Protein AF-A0A7G6A6A6-F1 (afdb_monomer_lite)

Secondary structure (DSSP, 8-state):
--HHHHHHHTTSS-STT--HHHHHHTSHHHHHHHHHHHHHTGGGSTT--HHHHHHHHHH--SGGGGGGGS-HHHHHHHHEEEESTTPPPPHHHHT--TT--TT-S---GGGTSTT--EEEEEE-SSSSSPPEEEEEESS-S--EEEEE-GGG-EEEEEE--S--TTHHHHHHHTPPP-----SSPPEEETTEEE-------S-------

Foldseek 3Di:
DPCLLVCCVVVVDDPLRGQLLCLLPVVPPNSVVSLVVQCVCVVVPPPDPSVVLSVLSVPDDDSVSSQQNNQLLVQLVQQEQEPPHPDDDPPLQSNADPCDAPPDNDDACSSRPHPFHWYWYWADQVPPPGTWIWTGTDPDQKIFTWDADPPSHIHTPDIDHSPCPLVVVCVVVSHHDYHDPDPDAWDQDPNDTHDDDDPDDPPPDRPPD

pLDDT: mean 79.8, std 12.66, range [42.22, 96.56]

Sequence (209 aa):
MNDQMARLQAGRITLEKFDFAYLRFDGKRFGNAALDQLEARAGNYPGSRVRERIAAVRKMQHAWDKKELAPVGDVIAANLHPRPQGMRLPDSFLHTDWTTLPGYPFPPNCLSKAGEPCEVYQLDVSGDGKAEILVVGSAEKRTLVFGEQEAGKWRVIGSTGNERECIPDAQAAGELPRAVPPRLSDIAFAGKRLRLIPVVDSDTTCNVD

Structure (mmCIF, N/CA/C/O backbone):
data_AF-A0A7G6A6A6-F1
#
_entry.id   AF-A0A7G6A6A6-F1
#
loop_
_atom_site.group_PDB
_atom_site.id
_atom_site.type_symbol
_atom_site.label_atom_id
_atom_site.label_alt_id
_atom_site.label_comp_id
_atom_site.label_asym_id
_atom_site.label_entity_id
_atom_site.label_seq_id
_atom_site.pdbx_PDB_ins_code
_atom_site.Cartn_x
_atom_site.Cartn_y
_atom_site.Cartn_z
_atom_site.occupancy
_atom_site.B_iso_or_equiv
_atom_site.auth_seq_id
_atom_site.auth_comp_id
_atom_site.auth_asym_id
_atom_site.auth_atom_id
_atom_site.pdbx_PDB_model_num
ATOM 1 N N . MET A 1 1 ? 27.292 -7.555 -29.933 1.00 44.69 1 MET A N 1
ATOM 2 C CA . MET A 1 1 ? 26.042 -7.619 -30.720 1.00 44.69 1 MET A CA 1
ATOM 3 C C . MET A 1 1 ? 24.892 -7.598 -29.724 1.00 44.69 1 MET A C 1
ATOM 5 O O . MET A 1 1 ? 24.861 -8.452 -28.852 1.00 44.69 1 MET A O 1
ATOM 9 N N . ASN A 1 2 ? 24.071 -6.544 -29.741 1.00 57.97 2 ASN A N 1
ATOM 10 C CA . ASN A 1 2 ? 23.095 -6.224 -28.691 1.00 57.97 2 ASN A CA 1
ATOM 11 C C . ASN A 1 2 ? 21.758 -6.949 -28.972 1.00 57.97 2 ASN A C 1
ATOM 13 O O . ASN A 1 2 ? 20.873 -6.401 -29.623 1.00 57.97 2 ASN A O 1
ATOM 17 N N . ASP A 1 3 ? 21.660 -8.218 -28.570 1.00 75.75 3 ASP A N 1
ATOM 18 C CA . ASP A 1 3 ? 20.616 -9.169 -29.005 1.00 75.75 3 ASP A CA 1
ATOM 19 C C . ASP A 1 3 ? 19.238 -8.953 -28.336 1.00 75.75 3 ASP A C 1
ATOM 21 O O . ASP A 1 3 ? 18.201 -9.363 -28.853 1.00 75.75 3 ASP A O 1
ATOM 25 N N . GLN A 1 4 ? 19.174 -8.236 -27.210 1.00 75.50 4 GLN A N 1
ATOM 26 C CA . GLN A 1 4 ? 17.910 -8.065 -26.480 1.00 75.50 4 GLN A CA 1
ATOM 27 C C . GLN A 1 4 ? 16.879 -7.222 -27.249 1.00 75.50 4 GLN A C 1
ATOM 29 O O . GLN A 1 4 ? 15.699 -7.561 -27.259 1.00 75.50 4 GLN A O 1
ATOM 34 N N . MET A 1 5 ? 17.301 -6.171 -27.964 1.00 80.19 5 MET A N 1
ATOM 35 C CA . MET A 1 5 ? 16.390 -5.356 -28.787 1.00 80.19 5 MET A CA 1
ATOM 36 C C . MET A 1 5 ? 15.800 -6.145 -29.960 1.00 80.19 5 MET A C 1
ATOM 38 O O . MET A 1 5 ? 14.615 -6.005 -30.255 1.00 80.19 5 MET A O 1
ATOM 42 N N . ALA A 1 6 ? 16.605 -6.994 -30.606 1.00 82.69 6 ALA A N 1
ATOM 43 C CA . ALA A 1 6 ? 16.142 -7.854 -31.692 1.00 82.69 6 ALA A CA 1
ATOM 44 C C . ALA A 1 6 ? 15.155 -8.910 -31.175 1.00 82.69 6 ALA A C 1
ATOM 46 O O . ALA A 1 6 ? 14.120 -9.156 -31.789 1.00 82.69 6 ALA A O 1
ATOM 47 N N . ARG A 1 7 ? 15.434 -9.489 -30.002 1.00 81.81 7 ARG A N 1
ATOM 48 C CA . ARG A 1 7 ? 14.539 -10.443 -29.338 1.00 81.81 7 ARG A CA 1
ATOM 49 C C . ARG A 1 7 ? 13.233 -9.802 -28.884 1.00 81.81 7 ARG A C 1
ATOM 51 O O . ARG A 1 7 ? 12.198 -10.439 -29.041 1.00 81.81 7 ARG A O 1
ATOM 58 N N . LEU A 1 8 ? 13.267 -8.569 -28.377 1.00 82.44 8 LEU A N 1
ATOM 59 C CA . LEU A 1 8 ? 12.066 -7.816 -28.007 1.00 82.44 8 LEU A CA 1
ATOM 60 C C . LEU A 1 8 ? 11.205 -7.524 -29.244 1.00 82.44 8 LEU A C 1
ATOM 62 O O . LEU A 1 8 ? 10.009 -7.789 -29.239 1.00 82.44 8 LEU A O 1
ATOM 66 N N . GLN A 1 9 ? 11.821 -7.060 -30.337 1.00 83.06 9 GLN A N 1
ATOM 67 C CA . GLN A 1 9 ? 11.125 -6.801 -31.605 1.00 83.06 9 GLN A CA 1
ATOM 68 C C . GLN A 1 9 ? 10.541 -8.070 -32.233 1.00 83.06 9 GLN A C 1
ATOM 70 O O . GLN A 1 9 ? 9.463 -8.028 -32.815 1.00 83.06 9 GLN A O 1
ATOM 75 N N . ALA A 1 10 ? 11.231 -9.202 -32.092 1.00 83.69 10 ALA A N 1
ATOM 76 C CA . ALA A 1 10 ? 10.756 -10.503 -32.548 1.00 83.69 10 ALA A CA 1
ATOM 77 C C . ALA A 1 10 ? 9.750 -11.163 -31.582 1.00 83.69 10 ALA A C 1
ATOM 79 O O . ALA A 1 10 ? 9.386 -12.317 -31.801 1.00 83.69 10 ALA A O 1
ATOM 80 N N . GLY A 1 11 ? 9.360 -10.495 -30.486 1.00 81.25 11 GLY A N 1
ATOM 81 C CA . GLY A 1 11 ? 8.452 -11.036 -29.466 1.00 81.25 11 GLY A CA 1
ATOM 82 C C . GLY A 1 11 ? 9.018 -12.216 -28.664 1.00 81.25 11 GLY A C 1
ATOM 83 O O . GLY A 1 11 ? 8.288 -12.886 -27.943 1.00 81.25 11 GLY A O 1
ATOM 84 N N . ARG A 1 12 ? 10.323 -12.493 -28.774 1.00 82.44 12 ARG A N 1
ATOM 85 C CA . ARG A 1 12 ? 11.005 -13.600 -28.079 1.00 82.44 12 ARG A CA 1
ATOM 86 C C . ARG A 1 12 ? 11.276 -13.300 -26.606 1.00 82.44 12 ARG A C 1
ATOM 88 O O . ARG A 1 12 ? 11.550 -14.220 -25.840 1.00 82.44 12 ARG A O 1
ATOM 95 N N . ILE A 1 13 ? 11.261 -12.026 -26.222 1.00 77.00 13 ILE A N 1
ATOM 96 C CA . ILE A 1 13 ? 11.267 -11.569 -24.830 1.00 77.00 13 ILE A CA 1
ATOM 97 C C . ILE A 1 13 ? 10.242 -10.450 -24.676 1.00 77.00 13 ILE A C 1
ATOM 99 O O . ILE A 1 13 ? 9.990 -9.710 -25.625 1.00 77.00 13 ILE A O 1
ATOM 103 N N . THR A 1 14 ? 9.665 -10.335 -23.487 1.00 74.94 14 THR A N 1
ATOM 104 C CA . THR A 1 14 ? 8.739 -9.256 -23.137 1.00 74.94 14 THR A CA 1
ATOM 105 C C . THR A 1 14 ? 9.491 -8.098 -22.478 1.00 74.94 14 THR A C 1
ATOM 107 O O . THR A 1 14 ? 10.669 -8.234 -22.130 1.00 74.94 14 THR A O 1
ATOM 110 N N . LEU A 1 15 ? 8.828 -6.954 -22.290 1.00 71.81 15 LEU A N 1
ATOM 111 C CA . LEU A 1 15 ? 9.420 -5.793 -21.615 1.00 71.81 15 LEU A CA 1
ATOM 112 C C . LEU A 1 15 ? 9.743 -6.065 -20.140 1.00 71.81 15 LEU A C 1
ATOM 114 O O . LEU A 1 15 ? 10.650 -5.453 -19.585 1.00 71.81 15 LEU A O 1
ATOM 118 N N . GLU A 1 16 ? 9.041 -6.995 -19.499 1.00 67.19 16 GLU A N 1
ATOM 119 C CA . GLU A 1 16 ? 9.293 -7.440 -18.123 1.00 67.19 16 GLU A CA 1
ATOM 120 C C . GLU A 1 16 ? 10.631 -8.176 -18.021 1.00 67.19 16 GLU A C 1
ATOM 122 O O . GLU A 1 16 ? 11.364 -8.000 -17.054 1.00 67.19 16 GLU A O 1
ATOM 127 N N . LYS A 1 17 ? 10.992 -8.940 -19.059 1.00 67.94 17 LYS A N 1
ATOM 128 C CA . LYS A 1 17 ? 12.253 -9.694 -19.140 1.00 67.94 17 LYS A CA 1
ATOM 129 C C . LYS A 1 17 ? 13.391 -8.913 -19.807 1.00 67.94 17 LYS A C 1
ATOM 131 O O . LYS A 1 17 ? 14.465 -9.473 -20.021 1.00 67.94 17 LYS A O 1
ATOM 136 N N . PHE A 1 18 ? 13.151 -7.660 -20.190 1.00 76.19 18 PHE A N 1
ATOM 137 C CA . PHE A 1 18 ? 14.123 -6.820 -20.883 1.00 76.19 18 PHE A CA 1
ATOM 138 C C . PHE A 1 18 ? 15.079 -6.157 -19.883 1.00 76.19 18 PHE A C 1
ATOM 140 O O . PHE A 1 18 ? 14.637 -5.453 -18.975 1.00 76.19 18 PHE A O 1
ATOM 147 N N . ASP A 1 19 ? 16.390 -6.341 -20.053 1.00 76.44 19 ASP A N 1
ATOM 148 C CA . ASP A 1 19 ? 17.393 -5.774 -19.147 1.00 76.44 19 ASP A CA 1
ATOM 149 C C . ASP A 1 19 ? 17.781 -4.352 -19.582 1.00 76.44 19 ASP A C 1
ATOM 151 O O . ASP A 1 19 ? 18.707 -4.122 -20.367 1.00 76.44 19 ASP A O 1
ATOM 155 N N . PHE A 1 20 ? 17.047 -3.367 -19.064 1.00 80.06 20 PHE A N 1
ATOM 156 C CA . PHE A 1 20 ? 17.324 -1.955 -19.330 1.00 80.06 20 PHE A CA 1
ATOM 157 C C . PHE A 1 20 ? 18.676 -1.512 -18.742 1.00 80.06 20 PHE A C 1
ATOM 159 O O . PHE A 1 20 ? 19.348 -0.656 -19.320 1.00 80.06 20 PHE A O 1
ATOM 166 N N . ALA A 1 21 ? 19.104 -2.099 -17.619 1.00 76.31 21 ALA A N 1
ATOM 167 C CA . ALA A 1 21 ? 20.342 -1.733 -16.932 1.00 76.31 21 ALA A CA 1
ATOM 168 C C . ALA A 1 21 ? 21.582 -2.148 -17.726 1.00 76.31 21 ALA A C 1
ATOM 170 O O . ALA A 1 21 ? 22.569 -1.409 -17.795 1.00 76.31 21 ALA A O 1
ATOM 171 N N . TYR A 1 22 ? 21.517 -3.322 -18.354 1.00 78.38 22 TYR A N 1
ATOM 172 C CA . TYR A 1 22 ? 22.542 -3.817 -19.261 1.00 78.38 22 TYR A CA 1
ATOM 173 C C . TYR A 1 22 ? 22.838 -2.805 -20.369 1.00 78.38 22 TYR A C 1
ATOM 175 O O . TYR A 1 22 ? 24.000 -2.545 -20.673 1.00 78.38 22 TYR A O 1
ATOM 183 N N . LEU A 1 23 ? 21.819 -2.147 -20.933 1.00 80.06 23 LEU A N 1
ATOM 184 C CA . LEU A 1 23 ? 22.043 -1.130 -21.964 1.00 80.06 23 LEU A CA 1
ATOM 185 C C . LEU A 1 23 ? 22.877 0.052 -21.450 1.00 80.06 23 LEU A C 1
ATOM 187 O O . LEU A 1 23 ? 23.755 0.535 -22.160 1.00 80.06 23 LEU A O 1
ATOM 191 N N . ARG A 1 24 ? 22.671 0.495 -20.212 1.00 75.62 24 ARG A N 1
ATOM 192 C CA . ARG A 1 24 ? 23.383 1.650 -19.649 1.00 75.62 24 ARG A CA 1
ATOM 193 C C . ARG A 1 24 ? 24.826 1.368 -19.252 1.00 75.62 24 ARG A C 1
ATOM 195 O O . ARG A 1 24 ? 25.664 2.263 -19.391 1.00 75.62 24 ARG A O 1
ATOM 202 N N . PHE A 1 25 ? 25.101 0.176 -18.730 1.00 76.75 25 PHE A N 1
ATOM 203 C CA . PHE A 1 25 ? 26.410 -0.168 -18.165 1.00 76.75 25 PHE A CA 1
ATOM 204 C C . PHE A 1 25 ? 27.262 -1.030 -19.098 1.00 76.75 25 PHE A C 1
ATOM 206 O O . PHE A 1 25 ? 28.464 -0.806 -19.214 1.00 76.75 25 PHE A O 1
ATOM 213 N N . ASP A 1 26 ? 26.643 -1.961 -19.818 1.00 73.19 26 ASP A N 1
ATOM 214 C CA . ASP A 1 26 ? 27.334 -2.984 -20.606 1.00 73.19 26 ASP A CA 1
ATOM 215 C C . ASP A 1 26 ? 27.177 -2.754 -22.124 1.00 73.19 26 ASP A C 1
ATOM 217 O O . ASP A 1 26 ? 28.027 -3.154 -22.923 1.00 73.19 26 ASP A O 1
ATOM 221 N N . GLY A 1 27 ? 26.128 -2.033 -22.540 1.00 66.38 27 GLY A N 1
ATOM 222 C CA . GLY A 1 27 ? 25.796 -1.753 -23.942 1.00 66.38 27 GLY A CA 1
ATOM 223 C C . GLY A 1 27 ? 26.694 -0.726 -24.649 1.00 66.38 27 GLY A C 1
ATOM 224 O O . GLY A 1 27 ? 26.593 -0.563 -25.871 1.00 66.38 27 GLY A O 1
ATOM 225 N N . LYS A 1 28 ? 27.586 -0.038 -23.918 1.00 67.38 28 LYS A N 1
ATOM 226 C CA . LYS A 1 28 ? 28.470 1.036 -24.427 1.00 67.38 28 LYS A CA 1
ATOM 227 C C . LYS A 1 28 ? 27.684 2.034 -25.312 1.00 67.38 28 LYS A C 1
ATOM 229 O O . LYS A 1 28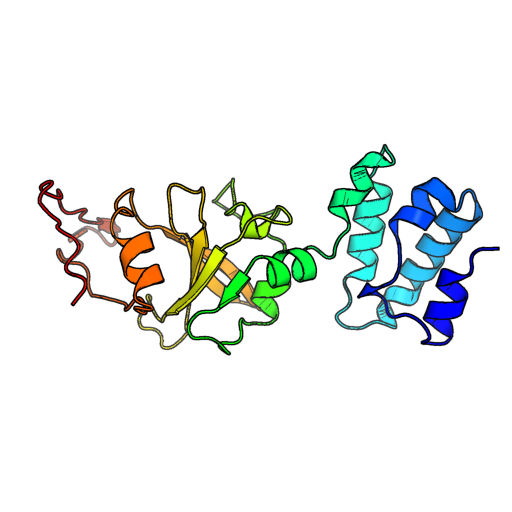 ? 26.534 2.352 -25.023 1.00 67.38 28 LYS A O 1
ATOM 234 N N . ARG A 1 29 ? 28.267 2.524 -26.417 1.00 68.06 29 ARG A N 1
ATOM 235 C CA . ARG A 1 29 ? 27.616 3.469 -27.355 1.00 68.06 29 ARG A CA 1
ATOM 236 C C . ARG A 1 29 ? 26.263 2.969 -27.885 1.00 68.06 29 ARG A C 1
ATOM 238 O O . ARG A 1 29 ? 25.359 3.769 -28.102 1.00 68.06 29 ARG A O 1
ATOM 245 N N . PHE A 1 30 ? 26.125 1.663 -28.100 1.00 76.31 30 PHE A N 1
ATOM 246 C CA . PHE A 1 30 ? 24.913 1.071 -28.674 1.00 76.31 30 PHE A CA 1
ATOM 247 C C . PHE A 1 30 ? 23.785 0.909 -27.654 1.00 76.31 30 PHE A C 1
ATOM 249 O O . PHE A 1 30 ? 22.628 0.776 -28.041 1.00 76.31 30 PHE A O 1
ATOM 256 N N . GLY A 1 31 ? 24.110 0.925 -26.364 1.00 78.19 31 GLY A N 1
ATOM 257 C CA . GLY A 1 31 ? 23.145 0.813 -25.286 1.00 78.19 31 GLY A CA 1
ATOM 258 C C . GLY A 1 31 ? 22.308 2.075 -25.104 1.00 78.19 31 GLY A C 1
ATOM 259 O O . GLY A 1 31 ? 21.084 1.991 -25.094 1.00 78.19 31 GLY A O 1
ATOM 260 N N . ASN A 1 32 ? 22.945 3.250 -25.088 1.00 81.00 32 ASN A N 1
ATOM 261 C CA . ASN A 1 32 ? 22.222 4.528 -25.043 1.00 81.00 32 ASN A CA 1
ATOM 262 C C . ASN A 1 32 ? 21.324 4.711 -26.274 1.00 81.00 32 ASN A C 1
ATOM 264 O O . ASN A 1 32 ? 20.145 5.006 -26.128 1.00 81.00 32 ASN A O 1
ATOM 268 N N . ALA A 1 33 ? 21.835 4.408 -27.473 1.00 84.50 33 ALA A N 1
ATOM 269 C CA . ALA A 1 33 ? 21.031 4.464 -28.695 1.00 84.50 33 ALA A CA 1
ATOM 270 C C . ALA A 1 33 ? 19.836 3.488 -28.672 1.00 84.50 33 ALA A C 1
ATOM 272 O O . ALA A 1 33 ? 18.771 3.795 -29.205 1.00 84.50 33 ALA A O 1
ATOM 273 N N . ALA A 1 34 ? 19.989 2.316 -28.045 1.00 85.12 34 ALA A N 1
ATOM 274 C CA . ALA A 1 34 ? 18.894 1.368 -27.859 1.00 85.12 34 ALA A CA 1
ATOM 275 C C . ALA A 1 34 ? 17.841 1.881 -26.862 1.00 85.12 34 ALA A C 1
ATOM 277 O O . ALA A 1 34 ? 16.650 1.705 -27.114 1.00 85.12 34 ALA A O 1
ATOM 278 N N . LEU A 1 35 ? 18.256 2.549 -25.777 1.00 86.31 35 LEU A N 1
ATOM 279 C CA . LEU A 1 35 ? 17.340 3.218 -24.845 1.00 86.31 35 LEU A CA 1
ATOM 280 C C . LEU A 1 35 ? 16.567 4.339 -25.554 1.00 86.31 35 LEU A C 1
ATOM 282 O O . LEU A 1 35 ? 15.347 4.388 -25.442 1.00 86.31 35 LEU A O 1
ATOM 286 N N . ASP A 1 36 ? 17.239 5.167 -26.355 1.00 88.88 36 ASP A N 1
ATOM 287 C CA . ASP A 1 36 ? 16.599 6.242 -27.127 1.00 88.88 36 ASP A CA 1
ATOM 288 C C . ASP A 1 36 ? 15.576 5.681 -28.130 1.00 88.88 36 ASP A C 1
ATOM 290 O O . ASP A 1 36 ? 14.448 6.168 -28.240 1.00 88.88 36 ASP A O 1
ATOM 294 N N . GLN A 1 37 ? 15.934 4.600 -28.832 1.00 87.38 37 GLN A N 1
ATOM 295 C CA . GLN A 1 37 ? 15.040 3.927 -29.774 1.00 87.38 37 GLN A CA 1
ATOM 296 C C . GLN A 1 37 ? 13.821 3.308 -29.076 1.00 87.38 37 GLN A C 1
ATOM 298 O O . GLN A 1 37 ? 12.716 3.326 -29.626 1.00 87.38 37 GLN A O 1
ATOM 303 N N . LEU A 1 38 ? 14.011 2.744 -27.883 1.00 87.31 38 LEU A N 1
ATOM 304 C CA . LEU A 1 38 ? 12.939 2.150 -27.093 1.00 87.31 38 LEU A CA 1
ATOM 305 C C . LEU A 1 38 ? 12.006 3.228 -26.515 1.00 87.31 38 LEU A C 1
ATOM 307 O O . LEU A 1 38 ? 10.789 3.066 -26.563 1.00 87.31 38 LEU A O 1
ATOM 311 N N . GLU A 1 39 ? 12.555 4.359 -26.066 1.00 88.44 39 GLU A N 1
ATOM 312 C CA . GLU A 1 39 ? 11.802 5.525 -25.589 1.00 88.44 39 GLU A CA 1
ATOM 313 C C . GLU A 1 39 ? 10.951 6.154 -26.703 1.00 88.44 39 GLU A C 1
ATOM 315 O O . GLU A 1 39 ? 9.770 6.448 -26.496 1.00 88.44 39 GLU A O 1
ATOM 320 N N . ALA A 1 40 ? 11.509 6.295 -27.910 1.00 89.19 40 ALA A N 1
ATOM 321 C CA . ALA A 1 40 ? 10.784 6.795 -29.080 1.00 89.19 40 ALA A CA 1
ATOM 322 C C . ALA A 1 40 ? 9.605 5.888 -29.472 1.00 89.19 40 ALA A C 1
ATOM 324 O O . ALA A 1 40 ? 8.584 6.363 -29.965 1.00 89.19 40 ALA A O 1
ATOM 325 N N . ARG A 1 41 ? 9.724 4.580 -29.219 1.00 85.81 41 ARG A N 1
ATOM 326 C CA . ARG A 1 41 ? 8.705 3.566 -29.527 1.00 85.81 41 ARG A CA 1
ATOM 327 C C . ARG A 1 41 ? 7.828 3.202 -28.334 1.00 85.81 41 ARG A C 1
ATOM 329 O O . ARG A 1 41 ? 7.033 2.276 -28.447 1.00 85.81 41 ARG A O 1
ATOM 336 N N . ALA A 1 42 ? 7.926 3.919 -27.214 1.00 79.56 42 ALA A N 1
ATOM 337 C CA . ALA A 1 42 ? 7.169 3.600 -26.004 1.00 79.56 42 ALA A CA 1
ATOM 338 C C . ALA A 1 42 ? 5.644 3.576 -26.234 1.00 79.56 42 ALA A C 1
ATOM 340 O O . ALA A 1 42 ? 4.943 2.811 -25.583 1.00 79.56 42 ALA A O 1
ATOM 341 N N . GLY A 1 43 ? 5.134 4.353 -27.201 1.00 74.75 43 GLY A N 1
ATOM 342 C CA . GLY A 1 43 ? 3.716 4.338 -27.589 1.00 74.75 43 GLY A CA 1
ATOM 343 C C . GLY A 1 43 ? 3.224 3.005 -28.172 1.00 74.75 43 GLY A C 1
ATOM 344 O O . GLY A 1 43 ? 2.030 2.736 -28.125 1.00 74.75 43 GLY A O 1
ATOM 345 N N . ASN A 1 44 ? 4.126 2.142 -28.650 1.00 80.12 44 ASN A N 1
ATOM 346 C CA . ASN A 1 44 ? 3.788 0.802 -29.146 1.00 80.12 44 ASN A CA 1
ATOM 347 C C . ASN A 1 44 ? 3.560 -0.209 -28.012 1.00 80.12 44 ASN A C 1
ATOM 349 O O . ASN A 1 44 ? 3.224 -1.361 -28.275 1.00 80.12 44 ASN A O 1
ATOM 353 N N . TYR A 1 45 ? 3.762 0.212 -26.763 1.00 73.06 45 TYR A N 1
ATOM 354 C CA . TYR A 1 45 ? 3.634 -0.617 -25.574 1.00 73.06 45 TYR A CA 1
ATOM 355 C C . TYR A 1 45 ? 2.658 0.047 -24.585 1.00 73.06 45 TYR A C 1
ATOM 357 O O . TYR A 1 45 ? 3.076 0.533 -23.526 1.00 73.06 45 TYR A O 1
ATOM 365 N N . PRO A 1 46 ? 1.361 0.138 -24.936 1.00 54.16 46 PRO A N 1
ATOM 366 C CA . PRO A 1 46 ? 0.353 0.753 -24.078 1.00 54.16 46 PRO A CA 1
ATOM 367 C C . PRO A 1 46 ? 0.265 0.018 -22.733 1.00 54.16 46 PRO A C 1
ATOM 369 O O . PRO A 1 46 ? 0.310 -1.208 -22.686 1.00 54.16 46 PRO A O 1
ATOM 372 N N . GLY A 1 47 ? 0.196 0.775 -21.636 1.00 54.91 47 GLY A N 1
ATOM 373 C CA . GLY A 1 47 ? 0.221 0.237 -20.267 1.00 54.91 47 GLY A CA 1
ATOM 374 C C . GLY A 1 47 ? 1.617 -0.116 -19.732 1.00 54.91 47 GLY A C 1
ATOM 375 O O . GLY A 1 47 ? 1.759 -0.398 -18.546 1.00 54.91 47 GLY A O 1
ATOM 376 N N . SER A 1 48 ? 2.669 -0.058 -20.556 1.00 63.16 48 SER A N 1
ATOM 377 C CA . SER A 1 48 ? 4.039 -0.312 -20.099 1.00 63.16 48 SER A CA 1
ATOM 378 C C . SER A 1 48 ? 4.708 0.934 -19.497 1.00 63.16 48 SER A C 1
ATOM 380 O O . SER A 1 48 ? 4.526 2.057 -19.968 1.00 63.16 48 SER A O 1
ATOM 382 N N . ARG A 1 49 ? 5.581 0.735 -18.499 1.00 68.88 49 ARG A N 1
ATOM 383 C CA . ARG A 1 49 ? 6.385 1.801 -17.856 1.00 68.88 49 ARG A CA 1
ATOM 384 C C . ARG A 1 49 ? 7.737 2.033 -18.553 1.00 68.88 49 ARG A C 1
ATOM 386 O O . ARG A 1 49 ? 8.728 2.366 -17.907 1.00 68.88 49 ARG A O 1
ATOM 393 N N . VAL A 1 50 ? 7.817 1.832 -19.874 1.00 76.50 50 VAL A N 1
ATOM 394 C CA . VAL A 1 50 ? 9.082 1.879 -20.644 1.00 76.50 50 VAL A CA 1
ATOM 395 C C . VAL A 1 50 ? 9.841 3.189 -20.442 1.00 76.50 50 VAL A C 1
ATOM 397 O O . VAL A 1 50 ? 11.033 3.158 -20.145 1.00 76.50 50 VAL A O 1
ATOM 400 N N . ARG A 1 51 ? 9.163 4.339 -20.551 1.00 77.69 51 ARG A N 1
ATOM 401 C CA . ARG A 1 51 ? 9.802 5.658 -20.384 1.00 77.69 51 ARG A CA 1
ATOM 402 C C . ARG A 1 51 ? 10.372 5.842 -18.980 1.00 77.69 51 ARG A C 1
ATOM 404 O O . ARG A 1 51 ? 11.469 6.360 -18.816 1.00 77.69 51 ARG A O 1
ATOM 411 N N . GLU A 1 52 ? 9.649 5.372 -17.973 1.00 67.69 52 GLU A N 1
ATOM 412 C CA . GLU A 1 52 ? 10.029 5.514 -16.569 1.00 67.69 52 GLU A CA 1
ATOM 413 C C . GLU A 1 52 ? 11.199 4.600 -16.207 1.00 67.69 52 GLU A C 1
ATOM 415 O O . GLU A 1 52 ? 12.142 5.049 -15.561 1.00 67.69 52 GLU A O 1
ATOM 420 N N . ARG A 1 53 ? 11.209 3.357 -16.706 1.00 72.50 53 ARG A N 1
ATOM 421 C CA . ARG A 1 53 ? 12.364 2.456 -16.570 1.00 72.50 53 ARG A CA 1
ATOM 422 C C . ARG A 1 53 ? 13.602 3.036 -17.250 1.00 72.50 53 ARG A C 1
ATOM 424 O O . ARG A 1 53 ? 14.677 3.024 -16.662 1.00 72.50 53 ARG A O 1
ATOM 431 N N . ILE A 1 54 ? 13.460 3.610 -18.447 1.00 80.75 54 ILE A N 1
ATOM 432 C CA . ILE A 1 54 ? 14.566 4.288 -19.144 1.00 80.75 54 ILE A CA 1
ATOM 433 C C . ILE A 1 54 ? 15.061 5.498 -18.337 1.00 80.75 54 ILE A C 1
ATOM 435 O O . ILE A 1 54 ? 16.270 5.675 -18.184 1.00 80.75 54 ILE A O 1
ATOM 439 N N . ALA A 1 55 ? 14.156 6.300 -17.771 1.00 78.62 55 ALA A N 1
ATOM 440 C CA . ALA A 1 55 ? 14.513 7.428 -16.915 1.00 78.62 55 ALA A CA 1
ATOM 441 C C . ALA A 1 55 ? 15.241 6.985 -15.633 1.00 78.62 55 ALA A C 1
ATOM 443 O O . ALA A 1 55 ? 16.239 7.604 -15.265 1.00 78.62 55 ALA A O 1
ATOM 444 N N . ALA A 1 56 ? 14.789 5.906 -14.985 1.00 72.06 56 ALA A N 1
ATOM 445 C CA . ALA A 1 56 ? 15.436 5.326 -13.808 1.00 72.06 56 ALA A CA 1
ATOM 446 C C . ALA A 1 56 ? 16.857 4.849 -14.137 1.00 72.06 56 ALA A C 1
ATOM 448 O O . ALA A 1 56 ? 17.814 5.275 -13.498 1.00 72.06 56 ALA A O 1
ATOM 449 N N . VAL A 1 57 ? 17.018 4.075 -15.215 1.00 78.94 57 VAL A N 1
ATOM 450 C CA . VAL A 1 57 ? 18.331 3.625 -15.699 1.00 78.94 57 VAL A CA 1
ATOM 451 C C . VAL A 1 57 ? 19.265 4.794 -16.019 1.00 78.94 57 VAL A C 1
ATOM 453 O O . VAL A 1 57 ? 20.456 4.742 -15.711 1.00 78.94 57 VAL A O 1
ATOM 456 N N . ARG A 1 58 ? 18.760 5.864 -16.643 1.00 82.44 58 ARG A N 1
ATOM 457 C CA . ARG A 1 58 ? 19.578 7.038 -16.987 1.00 82.44 58 ARG A CA 1
ATOM 458 C C . ARG A 1 58 ? 20.108 7.772 -15.753 1.00 82.44 58 ARG A C 1
ATOM 460 O O . ARG A 1 58 ? 21.195 8.339 -15.838 1.00 82.44 58 ARG A O 1
ATOM 467 N N . LYS A 1 59 ? 19.381 7.746 -14.630 1.00 77.88 59 LYS A N 1
ATOM 468 C CA . LYS A 1 59 ? 19.807 8.354 -13.357 1.00 77.88 59 LYS A CA 1
ATOM 469 C C . LYS A 1 59 ? 20.885 7.551 -12.626 1.00 77.88 59 LYS A C 1
ATOM 471 O O . LYS A 1 59 ? 21.557 8.116 -11.769 1.00 77.88 59 LYS A O 1
ATOM 476 N N . MET A 1 60 ? 21.074 6.277 -12.968 1.00 74.94 60 MET A N 1
ATOM 477 C CA . MET A 1 60 ? 22.064 5.432 -12.307 1.00 74.94 60 MET A CA 1
ATOM 478 C C . MET A 1 60 ? 23.491 5.888 -12.599 1.00 74.94 60 MET A C 1
ATOM 480 O O . MET A 1 60 ? 23.856 6.215 -13.742 1.00 74.94 60 MET A O 1
ATOM 484 N N . GLN A 1 61 ? 24.310 5.865 -11.553 1.00 72.81 61 GLN A N 1
ATOM 485 C CA . GLN A 1 61 ? 25.710 6.271 -11.609 1.00 72.81 61 GLN A CA 1
ATOM 486 C C . GLN A 1 61 ? 26.640 5.060 -11.567 1.00 72.81 61 GLN A C 1
ATOM 488 O O . GLN A 1 61 ? 27.719 5.103 -12.164 1.00 72.81 61 GLN A O 1
ATOM 493 N N . HIS A 1 62 ? 26.201 3.950 -10.966 1.00 73.25 62 HIS A N 1
ATOM 494 C CA . HIS A 1 62 ? 27.035 2.782 -10.732 1.00 73.25 62 HIS A CA 1
ATOM 495 C C . HIS A 1 62 ? 26.323 1.455 -11.024 1.00 73.25 62 HIS A C 1
ATOM 497 O O . HIS A 1 62 ? 25.112 1.319 -10.899 1.00 73.25 62 HIS A O 1
ATOM 503 N N . ALA A 1 63 ? 27.091 0.427 -11.399 1.00 59.94 63 ALA A N 1
ATOM 504 C CA . ALA A 1 63 ? 26.535 -0.871 -11.794 1.00 59.94 63 ALA A CA 1
ATOM 505 C C . ALA A 1 63 ? 25.868 -1.648 -10.639 1.00 59.94 63 ALA A C 1
ATOM 507 O O . ALA A 1 63 ? 25.103 -2.575 -10.897 1.00 59.94 63 ALA A O 1
ATOM 508 N N . TRP A 1 64 ? 26.136 -1.291 -9.379 1.00 59.38 64 TRP A N 1
ATOM 509 C CA . TRP A 1 64 ? 25.448 -1.867 -8.219 1.00 59.38 64 TRP A CA 1
ATOM 510 C C . TRP A 1 64 ? 24.044 -1.282 -7.994 1.00 59.38 64 TRP A C 1
ATOM 512 O O . TRP A 1 64 ? 23.250 -1.905 -7.292 1.00 59.38 64 TRP A O 1
ATOM 522 N N . ASP A 1 65 ? 23.693 -0.180 -8.666 1.00 59.09 65 ASP A N 1
ATOM 523 C CA . ASP A 1 65 ? 22.343 0.406 -8.657 1.00 59.09 65 ASP A CA 1
ATOM 524 C C . ASP A 1 65 ? 21.319 -0.519 -9.364 1.00 59.09 65 ASP A C 1
ATOM 526 O O . ASP A 1 65 ? 20.110 -0.367 -9.215 1.00 59.09 65 ASP A O 1
ATOM 530 N N . LYS A 1 66 ? 21.781 -1.554 -10.095 1.00 55.59 66 LYS A N 1
ATOM 531 C CA . LYS A 1 66 ? 20.950 -2.523 -10.844 1.00 55.59 66 LYS A CA 1
ATOM 532 C C . LYS A 1 66 ? 19.852 -3.209 -10.014 1.00 55.59 66 LYS A C 1
ATOM 534 O O . LYS A 1 66 ? 18.845 -3.615 -10.591 1.00 55.59 66 LYS A O 1
ATOM 539 N N . LYS A 1 67 ? 20.013 -3.337 -8.689 1.00 51.53 67 LYS A N 1
ATOM 540 C CA . LYS A 1 67 ? 18.984 -3.918 -7.799 1.00 51.53 67 LYS A CA 1
ATOM 541 C C . LYS A 1 67 ? 17.678 -3.105 -7.768 1.00 51.53 67 LYS A C 1
ATOM 543 O O . LYS A 1 67 ? 16.646 -3.675 -7.438 1.00 51.53 67 LYS A O 1
ATOM 548 N N . GLU A 1 68 ? 17.700 -1.832 -8.162 1.00 50.22 68 GLU A N 1
ATOM 549 C CA . GLU A 1 68 ? 16.530 -0.937 -8.163 1.00 50.22 68 GLU A CA 1
ATOM 550 C C . GLU A 1 68 ? 15.644 -1.046 -9.422 1.00 50.22 68 GLU A C 1
ATOM 552 O O . GLU A 1 68 ? 14.616 -0.382 -9.507 1.00 50.22 68 GLU A O 1
ATOM 557 N N . LEU A 1 69 ? 16.019 -1.862 -10.419 1.00 50.84 69 LEU A N 1
ATOM 558 C CA . LEU A 1 69 ? 15.327 -1.918 -11.722 1.00 50.84 69 LEU A CA 1
ATOM 559 C C . LEU A 1 69 ? 14.325 -3.040 -11.903 1.00 50.84 69 LEU A C 1
ATOM 561 O O . LEU A 1 69 ? 13.659 -3.081 -12.945 1.00 50.84 69 LEU A O 1
ATOM 565 N N . ALA A 1 70 ? 14.212 -3.947 -10.936 1.00 50.38 70 ALA A N 1
ATOM 566 C CA . ALA A 1 70 ? 13.080 -4.848 -10.957 1.00 50.38 70 ALA A CA 1
ATOM 567 C C . ALA A 1 70 ? 11.814 -3.964 -10.990 1.00 50.38 70 ALA A C 1
ATOM 569 O O . ALA A 1 70 ? 11.759 -2.973 -10.256 1.00 50.38 70 ALA A O 1
ATOM 570 N N . PRO A 1 71 ? 10.868 -4.221 -11.914 1.00 51.09 71 PRO A N 1
ATOM 571 C CA . PRO A 1 71 ? 9.666 -3.416 -12.046 1.00 51.09 71 PRO A CA 1
ATOM 572 C C . PRO A 1 71 ? 9.104 -3.221 -10.652 1.00 51.09 71 PRO A C 1
ATOM 574 O O . PRO A 1 71 ? 8.828 -4.216 -9.995 1.00 51.09 71 PRO A O 1
ATOM 577 N N . VAL A 1 72 ? 9.000 -1.976 -10.182 1.00 58.53 72 VAL A N 1
ATOM 578 C CA . VAL A 1 72 ? 8.550 -1.701 -8.810 1.00 58.53 72 VAL A CA 1
ATOM 579 C C . VAL A 1 72 ? 7.286 -2.520 -8.526 1.00 58.53 72 VAL A C 1
ATOM 581 O O . VAL A 1 72 ? 7.242 -3.224 -7.529 1.00 58.53 72 VAL A O 1
ATOM 584 N N . GLY A 1 73 ? 6.365 -2.602 -9.495 1.00 59.41 73 GLY A N 1
ATOM 585 C CA . GLY A 1 73 ? 5.182 -3.464 -9.419 1.00 59.41 73 GLY A CA 1
ATOM 586 C C . GLY A 1 73 ? 5.419 -4.978 -9.356 1.00 59.41 73 GLY A C 1
ATOM 587 O O . GLY A 1 73 ? 4.711 -5.642 -8.613 1.00 59.41 73 GLY A O 1
ATOM 588 N N . ASP A 1 74 ? 6.412 -5.535 -10.053 1.00 63.19 74 ASP A N 1
ATOM 589 C CA . ASP A 1 74 ? 6.724 -6.975 -9.995 1.00 63.19 74 ASP A CA 1
ATOM 590 C C . ASP A 1 74 ? 7.439 -7.327 -8.680 1.00 63.19 74 ASP A C 1
ATOM 592 O O . ASP A 1 74 ? 7.212 -8.394 -8.113 1.00 63.19 74 ASP A O 1
ATOM 596 N N . VAL A 1 75 ? 8.261 -6.409 -8.158 1.00 66.25 75 VAL A N 1
ATOM 597 C CA . VAL A 1 75 ? 8.864 -6.522 -6.820 1.00 66.25 75 VAL A CA 1
ATOM 598 C C . VAL A 1 75 ? 7.789 -6.479 -5.746 1.00 66.25 75 VAL A C 1
ATOM 600 O O . VAL A 1 75 ? 7.774 -7.324 -4.857 1.00 66.25 75 VAL A O 1
ATOM 603 N N . ILE A 1 76 ? 6.873 -5.516 -5.847 1.00 75.69 76 ILE A N 1
ATOM 604 C CA . ILE A 1 76 ? 5.746 -5.382 -4.927 1.00 75.69 76 ILE A CA 1
ATOM 605 C C . ILE A 1 76 ? 4.890 -6.636 -4.997 1.00 75.69 76 ILE A C 1
ATOM 607 O O . ILE A 1 76 ? 4.681 -7.273 -3.976 1.00 75.69 76 ILE A O 1
ATOM 611 N N . ALA A 1 77 ? 4.450 -7.047 -6.185 1.00 82.19 77 ALA A N 1
ATOM 612 C CA . ALA A 1 77 ? 3.606 -8.226 -6.341 1.00 82.19 77 ALA A CA 1
ATOM 613 C C . ALA A 1 77 ? 4.246 -9.487 -5.737 1.00 82.19 77 ALA A C 1
ATOM 615 O O . ALA A 1 77 ? 3.538 -10.287 -5.137 1.00 82.19 77 ALA A O 1
ATOM 616 N N . ALA A 1 78 ? 5.570 -9.642 -5.840 1.00 84.19 78 ALA A N 1
ATOM 617 C CA . ALA A 1 78 ? 6.293 -10.756 -5.228 1.00 84.19 78 ALA A CA 1
ATOM 618 C C . ALA A 1 78 ? 6.396 -10.671 -3.692 1.00 84.19 78 ALA A C 1
ATOM 620 O O . ALA A 1 78 ? 6.531 -11.701 -3.038 1.00 84.19 78 ALA A O 1
ATOM 621 N N . ASN A 1 79 ? 6.348 -9.468 -3.119 1.00 88.38 79 ASN A N 1
ATOM 622 C CA . ASN A 1 79 ? 6.384 -9.236 -1.674 1.00 88.38 79 ASN A CA 1
ATOM 623 C C . ASN A 1 79 ? 5.004 -9.336 -1.007 1.00 88.38 79 ASN A C 1
ATOM 625 O O . ASN A 1 79 ? 4.912 -9.541 0.206 1.00 88.38 79 ASN A O 1
ATOM 629 N N . LEU A 1 80 ? 3.932 -9.099 -1.767 1.00 92.12 80 LEU A N 1
ATOM 630 C CA . LEU A 1 80 ? 2.576 -9.053 -1.240 1.00 92.12 80 LEU A CA 1
ATOM 631 C C . LEU A 1 80 ? 1.957 -10.446 -1.245 1.00 92.12 80 LEU A C 1
ATOM 633 O O . LEU A 1 80 ? 1.880 -11.108 -2.277 1.00 92.12 80 LEU A O 1
ATOM 637 N N . HIS A 1 81 ? 1.448 -10.859 -0.089 1.00 94.31 81 HIS A N 1
ATOM 638 C CA . HIS A 1 81 ? 0.707 -12.099 0.096 1.00 94.31 81 HIS A CA 1
ATOM 639 C C . HIS A 1 81 ? -0.761 -11.772 0.405 1.00 94.31 81 HIS A C 1
ATOM 641 O O . HIS A 1 81 ? -1.113 -11.546 1.568 1.00 94.31 81 HIS A O 1
ATOM 647 N N . PRO A 1 82 ? -1.634 -11.706 -0.619 1.00 95.25 82 PRO A N 1
ATOM 648 C CA . PRO A 1 82 ? -3.050 -11.444 -0.419 1.00 95.25 82 PRO A CA 1
ATOM 649 C C . PRO A 1 82 ? -3.724 -12.540 0.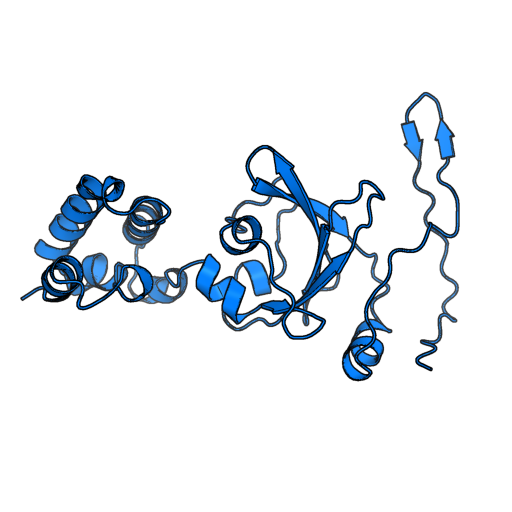410 1.00 95.25 82 PRO A C 1
ATOM 651 O O . PRO A 1 82 ? -3.544 -13.737 0.159 1.00 95.25 82 PRO A O 1
ATOM 654 N N . ARG A 1 83 ? -4.537 -12.115 1.378 1.00 95.56 83 ARG A N 1
ATOM 655 C CA . ARG A 1 83 ? -5.372 -12.961 2.227 1.00 95.56 83 ARG A CA 1
ATOM 656 C C . ARG A 1 83 ? -6.852 -12.560 2.094 1.00 95.56 83 ARG A C 1
ATOM 658 O O . ARG A 1 83 ? -7.159 -11.368 2.151 1.00 95.56 83 ARG A O 1
ATOM 665 N N . PRO A 1 84 ? -7.776 -13.527 1.941 1.00 94.56 84 PRO A N 1
ATOM 666 C CA . PRO A 1 84 ? -7.531 -14.968 1.812 1.00 94.56 84 PRO A CA 1
ATOM 667 C C . PRO A 1 84 ? -6.794 -15.330 0.511 1.00 94.56 84 PRO A C 1
ATOM 669 O O . PRO A 1 84 ? -6.697 -14.521 -0.413 1.00 94.56 84 PRO A O 1
ATOM 672 N N . GLN A 1 85 ? -6.247 -16.548 0.444 1.00 89.50 85 GLN A N 1
ATOM 673 C CA . GLN A 1 85 ? -5.508 -17.005 -0.734 1.00 89.50 85 GLN A CA 1
ATOM 674 C C . GLN A 1 85 ? -6.389 -16.921 -1.991 1.00 89.50 85 GLN A C 1
ATOM 676 O O . GLN A 1 85 ? -7.549 -17.324 -1.980 1.00 89.50 85 GLN A O 1
ATOM 681 N N . GLY A 1 86 ? -5.829 -16.391 -3.079 1.00 85.44 86 GLY A N 1
ATOM 682 C CA . GLY A 1 86 ? -6.559 -16.163 -4.330 1.00 85.44 86 GLY A CA 1
ATOM 683 C C . GLY A 1 86 ? -7.251 -14.800 -4.420 1.00 85.44 86 GLY A C 1
ATOM 684 O O . GLY A 1 86 ? -7.742 -14.457 -5.496 1.00 85.44 86 GLY A O 1
ATOM 685 N N . MET A 1 87 ? -7.243 -13.994 -3.349 1.00 94.00 87 MET A N 1
ATOM 686 C CA . MET A 1 87 ? -7.636 -12.586 -3.424 1.00 94.00 87 MET A CA 1
ATOM 687 C C . MET A 1 87 ? -6.733 -11.839 -4.411 1.00 94.00 87 MET A C 1
ATOM 689 O O . MET A 1 87 ? -5.508 -11.982 -4.397 1.00 94.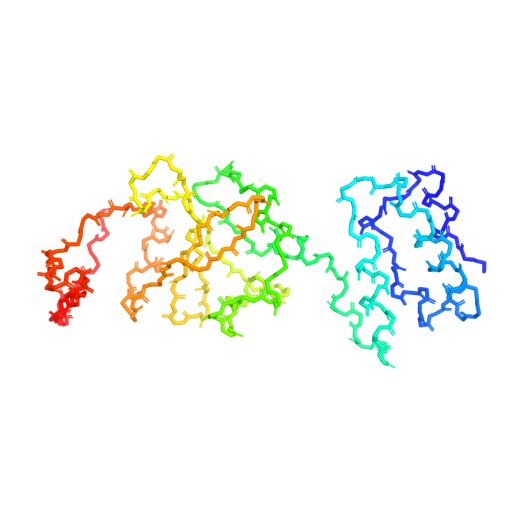00 87 MET A O 1
ATOM 693 N N . ARG A 1 88 ? -7.351 -11.058 -5.301 1.00 90.62 88 ARG A N 1
ATOM 694 C CA . ARG A 1 88 ? -6.646 -10.262 -6.307 1.00 90.62 88 ARG A CA 1
ATOM 695 C C . ARG A 1 88 ? -6.584 -8.817 -5.851 1.00 90.62 88 ARG A C 1
ATOM 697 O O . ARG A 1 88 ? -7.610 -8.210 -5.550 1.00 90.62 88 ARG A O 1
ATOM 704 N N . LEU A 1 89 ? -5.379 -8.263 -5.855 1.00 91.62 89 LEU A N 1
ATOM 705 C CA . LEU A 1 89 ? -5.189 -6.836 -5.647 1.00 91.62 89 LEU A CA 1
ATOM 706 C C . LEU A 1 89 ? -5.545 -6.062 -6.922 1.00 91.62 89 LEU A C 1
ATOM 708 O O . LEU A 1 89 ? -5.384 -6.605 -8.018 1.00 91.62 89 LEU A O 1
ATOM 712 N N . PRO A 1 90 ? -6.013 -4.808 -6.800 1.00 90.44 90 PRO A N 1
ATOM 713 C CA . PRO A 1 90 ? -6.231 -3.954 -7.957 1.00 90.44 90 PRO A CA 1
ATOM 714 C C . PRO A 1 90 ? -4.922 -3.739 -8.719 1.00 90.44 90 PRO A C 1
ATOM 716 O O . PRO A 1 90 ? -3.894 -3.429 -8.111 1.00 90.44 90 PRO A O 1
ATOM 719 N N . ASP A 1 91 ? -4.961 -3.834 -10.048 1.00 86.25 91 ASP A N 1
ATOM 720 C CA . ASP A 1 91 ? -3.783 -3.576 -10.889 1.00 86.25 91 ASP A CA 1
ATOM 721 C C . ASP A 1 91 ? -3.231 -2.160 -10.635 1.00 86.25 91 ASP A C 1
ATOM 723 O O . ASP A 1 91 ? -2.020 -1.950 -10.568 1.00 86.25 91 ASP A O 1
ATOM 727 N N . SER A 1 92 ? -4.123 -1.190 -10.394 1.00 86.56 92 SER A N 1
ATOM 728 C CA . SER A 1 92 ? -3.761 0.186 -10.039 1.00 86.56 92 SER A CA 1
ATOM 729 C C . SER A 1 92 ? -2.902 0.263 -8.767 1.00 86.56 92 SER A C 1
ATOM 731 O O . SER A 1 92 ? -1.962 1.057 -8.703 1.00 86.56 92 SER A O 1
ATOM 733 N N . PHE A 1 93 ? -3.154 -0.603 -7.781 1.00 90.06 93 PHE A N 1
ATOM 734 C CA . PHE A 1 93 ? -2.376 -0.681 -6.543 1.00 90.06 93 PHE A CA 1
ATOM 735 C C . PHE A 1 93 ? -0.983 -1.264 -6.799 1.00 90.06 93 PHE A C 1
ATOM 737 O O . PHE A 1 93 ? 0.024 -0.674 -6.408 1.00 90.06 93 PHE A O 1
ATOM 744 N N . LEU A 1 94 ? -0.915 -2.393 -7.511 1.00 85.94 94 LEU A N 1
ATOM 745 C CA . LEU A 1 94 ? 0.348 -3.064 -7.840 1.00 85.94 94 LEU A CA 1
ATOM 746 C C . LEU A 1 94 ? 1.268 -2.181 -8.688 1.00 85.94 94 LEU A C 1
ATOM 748 O O . LEU A 1 94 ? 2.488 -2.268 -8.582 1.00 85.94 94 LEU A O 1
ATOM 752 N N . HIS A 1 95 ? 0.698 -1.304 -9.510 1.00 77.31 95 HIS A N 1
ATOM 753 C CA . HIS A 1 95 ? 1.458 -0.420 -10.388 1.00 77.31 95 HIS A CA 1
ATOM 754 C C . HIS A 1 95 ? 1.679 0.990 -9.830 1.00 77.31 95 HIS A C 1
ATOM 756 O O . HIS A 1 95 ? 2.331 1.802 -10.494 1.00 77.31 95 HIS A O 1
ATOM 762 N N . THR A 1 96 ? 1.205 1.271 -8.613 1.00 80.75 96 THR A N 1
ATOM 763 C CA . THR A 1 96 ? 1.460 2.544 -7.932 1.00 80.75 96 THR A CA 1
ATOM 764 C C . THR A 1 96 ? 2.952 2.721 -7.641 1.00 80.75 96 THR A C 1
ATOM 766 O O . THR A 1 96 ? 3.663 1.785 -7.276 1.00 80.75 96 THR A O 1
ATOM 769 N N . ASP A 1 97 ? 3.443 3.948 -7.816 1.00 76.56 97 ASP A N 1
ATOM 770 C CA . ASP A 1 97 ? 4.791 4.326 -7.405 1.00 76.56 97 ASP A CA 1
ATOM 771 C C . ASP A 1 97 ? 4.814 4.696 -5.917 1.00 76.56 97 ASP A C 1
ATOM 773 O O . ASP A 1 97 ? 4.462 5.810 -5.526 1.00 76.56 97 ASP A O 1
ATOM 777 N N . TRP A 1 98 ? 5.236 3.751 -5.080 1.00 79.12 98 TRP A N 1
ATOM 778 C CA . TRP A 1 98 ? 5.313 3.953 -3.632 1.00 79.12 98 TRP A CA 1
ATOM 779 C C . TRP A 1 98 ? 6.561 4.707 -3.175 1.00 79.12 98 TRP A C 1
ATOM 781 O O . TRP A 1 98 ? 6.662 5.029 -1.993 1.00 79.12 98 TRP A O 1
ATOM 791 N N . THR A 1 99 ? 7.496 5.035 -4.076 1.00 68.50 99 THR A N 1
ATOM 792 C CA . THR A 1 99 ? 8.647 5.888 -3.726 1.00 68.50 99 THR A CA 1
ATOM 793 C C . THR A 1 99 ? 8.217 7.322 -3.419 1.00 68.50 99 THR A C 1
ATOM 795 O O . THR A 1 99 ? 8.922 8.056 -2.727 1.00 68.50 99 THR A O 1
ATOM 798 N N . THR A 1 100 ? 7.022 7.706 -3.875 1.00 67.31 100 THR A N 1
ATOM 799 C CA . THR A 1 100 ? 6.404 8.999 -3.601 1.00 67.31 100 THR A CA 1
ATOM 800 C C . THR A 1 100 ? 5.030 8.802 -2.969 1.00 67.31 100 THR A C 1
ATOM 802 O O . THR A 1 100 ? 4.034 8.617 -3.663 1.00 67.31 100 THR A O 1
ATOM 805 N N . LEU A 1 101 ? 4.963 8.881 -1.640 1.00 71.38 101 LEU A N 1
ATOM 806 C CA . LEU A 1 101 ? 3.713 8.843 -0.881 1.00 71.38 101 LEU A CA 1
ATOM 807 C C . LEU A 1 101 ? 3.427 10.216 -0.260 1.00 71.38 101 LEU A C 1
ATOM 809 O O . LEU A 1 101 ? 4.053 10.594 0.736 1.00 71.38 101 LEU A O 1
ATOM 813 N N . PRO A 1 102 ? 2.488 10.997 -0.823 1.00 66.12 102 PRO A N 1
ATOM 814 C CA . PRO A 1 102 ? 2.114 12.286 -0.258 1.00 66.12 102 PRO A CA 1
ATOM 815 C C . PRO A 1 102 ? 1.649 12.143 1.197 1.00 66.12 102 PRO A C 1
ATOM 817 O O . PRO A 1 102 ? 0.736 11.377 1.495 1.00 66.12 102 PRO A O 1
ATOM 820 N N . GLY A 1 103 ? 2.280 12.886 2.109 1.00 66.69 103 GLY A N 1
ATOM 821 C CA . GLY A 1 103 ? 1.920 12.899 3.531 1.00 66.69 103 GLY A CA 1
ATOM 822 C C . GLY A 1 103 ? 2.407 11.698 4.35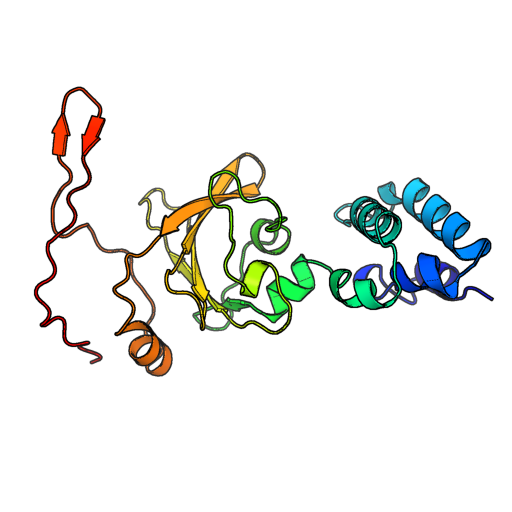2 1.00 66.69 103 GLY A C 1
ATOM 823 O O . GLY A 1 103 ? 2.180 11.683 5.560 1.00 66.69 103 GLY A O 1
ATOM 824 N N . TYR A 1 104 ? 3.102 10.727 3.747 1.00 70.44 104 TYR A N 1
ATOM 825 C CA . TYR A 1 104 ? 3.675 9.586 4.464 1.00 70.44 104 TYR A CA 1
ATOM 826 C C . TYR A 1 104 ? 5.093 9.283 3.943 1.00 70.44 104 TYR A C 1
ATOM 828 O O . TYR A 1 104 ? 5.240 8.609 2.928 1.00 70.44 104 TYR A O 1
ATOM 836 N N . PRO A 1 105 ? 6.156 9.788 4.602 1.00 64.12 105 PRO A N 1
ATOM 837 C CA . PRO A 1 105 ? 7.510 9.783 4.038 1.00 64.12 105 PRO A CA 1
ATOM 838 C C . PRO A 1 105 ? 8.142 8.389 3.908 1.00 64.12 105 PRO A C 1
ATOM 840 O O . PRO A 1 105 ? 9.147 8.251 3.218 1.00 64.12 105 PRO A O 1
ATOM 843 N N . PHE A 1 106 ? 7.573 7.366 4.554 1.00 72.81 106 PHE A N 1
ATOM 844 C CA . PHE A 1 106 ? 8.120 6.009 4.557 1.00 72.81 106 PHE A CA 1
ATOM 845 C C . PHE A 1 106 ? 7.014 4.976 4.286 1.00 72.81 106 PHE A C 1
ATOM 847 O O . PHE A 1 106 ? 6.263 4.659 5.214 1.00 72.81 106 PHE A O 1
ATOM 854 N N . PRO A 1 107 ? 6.874 4.446 3.052 1.00 78.88 107 PRO A N 1
ATOM 855 C CA . PRO A 1 107 ? 6.053 3.256 2.822 1.00 78.88 107 PRO A CA 1
ATOM 856 C C . PRO A 1 107 ? 6.520 2.076 3.690 1.00 78.88 107 PRO A C 1
ATOM 858 O O . PRO A 1 107 ? 7.689 2.031 4.085 1.00 78.88 107 PRO A O 1
ATOM 861 N N . PRO A 1 108 ? 5.655 1.069 3.910 1.00 83.94 108 PRO A N 1
ATOM 862 C CA . PRO A 1 108 ? 6.094 -0.260 4.310 1.00 83.94 108 PRO A CA 1
ATOM 863 C C . PRO A 1 108 ? 7.204 -0.753 3.373 1.00 83.94 108 PRO A C 1
ATOM 865 O O . PRO A 1 108 ? 7.165 -0.525 2.158 1.00 83.94 108 PRO A O 1
ATOM 868 N N . ASN A 1 109 ? 8.198 -1.437 3.930 1.00 83.38 109 ASN A N 1
ATOM 869 C CA . ASN A 1 109 ? 9.348 -1.946 3.196 1.00 83.38 109 ASN A CA 1
ATOM 870 C C . ASN A 1 109 ? 8.901 -2.844 2.039 1.00 83.38 109 ASN A C 1
ATOM 872 O O . ASN A 1 109 ? 9.429 -2.705 0.943 1.00 83.38 109 ASN A O 1
ATOM 876 N N . CYS A 1 110 ? 7.871 -3.671 2.224 1.00 86.12 110 CYS A N 1
ATOM 877 C CA . CYS A 1 110 ? 7.341 -4.540 1.168 1.00 86.12 110 CYS A CA 1
ATOM 878 C C . CYS A 1 110 ? 6.831 -3.807 -0.080 1.00 86.12 110 CYS A C 1
ATOM 880 O O . CYS A 1 110 ? 6.751 -4.407 -1.151 1.00 86.12 110 CYS A O 1
ATOM 882 N N . LEU A 1 111 ? 6.523 -2.509 0.022 1.00 85.25 111 LEU A N 1
ATOM 883 C CA . LEU A 1 111 ? 6.104 -1.691 -1.117 1.00 85.25 111 LEU A CA 1
ATOM 884 C C . LEU A 1 111 ? 7.277 -1.014 -1.845 1.00 85.25 111 LEU A C 1
ATOM 886 O O . LEU A 1 111 ? 7.071 -0.375 -2.874 1.00 85.25 111 LEU A O 1
ATOM 890 N N . SER A 1 112 ? 8.501 -1.120 -1.319 1.00 76.75 112 SER A N 1
ATOM 891 C CA . SER A 1 112 ? 9.670 -0.380 -1.824 1.00 76.75 112 SER A CA 1
ATOM 892 C C . SER A 1 112 ? 10.979 -1.179 -1.887 1.00 76.75 112 SER A C 1
ATOM 894 O O . SER A 1 112 ? 11.915 -0.754 -2.560 1.00 76.75 112 SER A O 1
ATOM 896 N N . LYS A 1 113 ? 11.070 -2.334 -1.222 1.00 74.56 113 LYS A N 1
ATOM 897 C CA . LYS A 1 113 ? 12.281 -3.154 -1.094 1.00 74.56 113 LYS A CA 1
ATOM 898 C C . LYS A 1 113 ? 11.975 -4.606 -1.423 1.00 74.56 113 LYS A C 1
ATOM 900 O O . LYS A 1 113 ? 11.057 -5.192 -0.864 1.00 74.56 113 LYS A O 1
ATOM 905 N N . ALA A 1 114 ? 12.763 -5.204 -2.309 1.00 74.69 114 ALA A N 1
ATOM 906 C CA . ALA A 1 114 ? 12.608 -6.610 -2.669 1.00 74.69 114 ALA A CA 1
ATOM 907 C C . ALA A 1 114 ? 12.923 -7.550 -1.494 1.00 74.69 114 ALA A C 1
ATOM 909 O O . ALA A 1 114 ? 13.921 -7.350 -0.802 1.00 74.69 114 ALA A O 1
ATOM 910 N N . GLY A 1 115 ? 12.120 -8.607 -1.336 1.00 75.62 115 GLY A N 1
ATOM 911 C CA . GLY A 1 115 ? 12.333 -9.656 -0.333 1.00 75.62 115 GLY A CA 1
ATOM 912 C C . GLY A 1 115 ? 11.765 -9.339 1.051 1.00 75.62 115 GLY A C 1
ATOM 913 O O . GLY A 1 115 ? 12.053 -10.061 1.998 1.00 75.62 115 GLY A O 1
ATOM 914 N N . GLU A 1 116 ? 10.968 -8.280 1.165 1.00 84.00 116 GLU A N 1
ATOM 915 C CA . GLU A 1 116 ? 10.321 -7.851 2.405 1.00 84.00 116 GLU A CA 1
ATOM 916 C C . GLU A 1 116 ? 8.845 -8.261 2.339 1.00 84.00 116 GLU A C 1
ATOM 918 O O . GLU A 1 116 ? 8.081 -7.614 1.623 1.00 84.00 116 GLU A O 1
ATOM 923 N N . PRO A 1 117 ? 8.418 -9.345 3.007 1.00 88.81 117 PRO A N 1
ATOM 924 C CA . PRO A 1 117 ? 7.060 -9.848 2.862 1.00 88.81 117 PRO A CA 1
ATOM 925 C C . PRO A 1 117 ? 6.050 -9.012 3.659 1.00 88.81 117 PRO A C 1
ATOM 927 O O . PRO A 1 117 ? 6.300 -8.619 4.805 1.00 88.81 117 PRO A O 1
ATOM 930 N N . CYS A 1 118 ? 4.871 -8.821 3.068 1.00 92.56 118 CYS A N 1
ATOM 931 C CA . CYS A 1 118 ? 3.677 -8.294 3.724 1.00 92.56 118 CYS A CA 1
ATOM 932 C C . CYS A 1 118 ? 2.491 -9.216 3.475 1.00 92.56 118 CYS A C 1
ATOM 934 O O . CYS A 1 118 ? 2.283 -9.673 2.350 1.00 92.56 118 CYS A O 1
ATOM 936 N N . GLU A 1 119 ? 1.647 -9.392 4.485 1.00 94.50 119 GLU A N 1
ATOM 937 C CA . GLU A 1 119 ? 0.288 -9.860 4.227 1.00 94.50 119 GLU A CA 1
ATOM 938 C C . GLU A 1 119 ? -0.615 -8.675 3.899 1.00 94.50 119 GLU A C 1
ATOM 940 O O . GLU A 1 119 ? -0.453 -7.568 4.429 1.00 94.50 119 GLU A O 1
ATOM 945 N N . VAL A 1 120 ? -1.548 -8.907 2.979 1.00 95.94 120 VAL A N 1
ATOM 946 C CA . VAL A 1 120 ? -2.419 -7.862 2.449 1.00 95.94 120 VAL A CA 1
ATOM 947 C C . VAL A 1 120 ? -3.863 -8.310 2.503 1.00 95.94 120 VAL A C 1
ATOM 949 O O . VAL A 1 120 ? -4.183 -9.425 2.096 1.00 95.94 120 VAL A O 1
ATOM 952 N N . TYR A 1 121 ? -4.737 -7.419 2.950 1.00 96.19 121 TYR A N 1
ATOM 953 C CA . TYR A 1 121 ? -6.165 -7.679 3.090 1.00 96.19 121 TYR A CA 1
ATOM 954 C C . TYR A 1 121 ? -6.972 -6.614 2.357 1.00 96.19 121 TYR A C 1
ATOM 956 O O . TYR A 1 121 ? -6.542 -5.466 2.253 1.00 96.19 121 TYR A O 1
ATOM 964 N N . GLN A 1 122 ? -8.151 -7.000 1.877 1.00 95.62 122 GLN A N 1
ATOM 965 C CA . GLN A 1 122 ? -9.157 -6.088 1.341 1.00 95.62 122 GLN A CA 1
ATOM 966 C C . GLN A 1 122 ? -10.273 -5.929 2.363 1.00 95.62 122 GLN A C 1
ATOM 968 O O . GLN A 1 122 ? -10.859 -6.921 2.794 1.00 95.62 122 GLN A O 1
ATOM 973 N N . LEU A 1 123 ? -10.554 -4.691 2.753 1.00 94.12 123 LEU A N 1
ATOM 974 C CA . LEU A 1 123 ? -11.576 -4.384 3.741 1.00 94.12 123 LEU A CA 1
ATOM 975 C C . LEU A 1 123 ? -12.175 -3.009 3.464 1.00 94.12 123 LEU A C 1
ATOM 977 O O . LEU A 1 123 ? -11.429 -2.051 3.316 1.00 94.12 123 LEU A O 1
ATOM 981 N N . ASP A 1 124 ? -13.503 -2.914 3.437 1.00 94.06 124 ASP A N 1
ATOM 982 C CA . ASP A 1 124 ? -14.204 -1.627 3.437 1.00 94.06 124 ASP A CA 1
ATOM 983 C C . ASP A 1 124 ? -14.186 -1.055 4.864 1.00 94.06 124 ASP A C 1
ATOM 985 O O . ASP A 1 124 ? -14.957 -1.470 5.735 1.00 94.06 124 ASP A O 1
ATOM 989 N N . VAL A 1 125 ? -13.229 -0.166 5.134 1.00 92.75 125 VAL A N 1
ATOM 990 C CA . VAL A 1 125 ? -13.087 0.518 6.427 1.00 92.75 125 VAL A CA 1
ATOM 991 C C . VAL A 1 125 ? -13.813 1.858 6.453 1.00 92.75 125 VAL A C 1
ATOM 993 O O . VAL A 1 125 ? -14.022 2.413 7.535 1.00 92.75 125 VAL A O 1
ATOM 996 N N . SER A 1 126 ? -14.158 2.403 5.286 1.00 90.19 126 SER A N 1
ATOM 997 C CA . SER A 1 126 ? -14.836 3.692 5.155 1.00 90.19 126 SER A CA 1
ATOM 998 C C . SER A 1 126 ? -16.364 3.565 5.167 1.00 90.19 126 SER A C 1
ATOM 1000 O O . SER A 1 126 ? -17.052 4.528 5.516 1.00 90.19 126 SER A O 1
ATOM 1002 N N . GLY A 1 127 ? -16.889 2.374 4.877 1.00 90.38 127 GLY A N 1
ATOM 1003 C CA . GLY A 1 127 ? -18.311 2.071 4.753 1.00 90.38 127 GLY A CA 1
ATOM 1004 C C . GLY A 1 127 ? -18.924 2.573 3.446 1.00 90.38 127 GLY A C 1
ATOM 1005 O O . GLY A 1 127 ? -20.146 2.724 3.378 1.00 90.38 127 GLY A O 1
ATOM 1006 N N . ASP A 1 128 ? -18.108 2.895 2.439 1.00 89.62 128 ASP A N 1
ATOM 1007 C CA . ASP A 1 128 ? -18.565 3.440 1.155 1.00 89.62 128 ASP A CA 1
ATOM 1008 C C . ASP 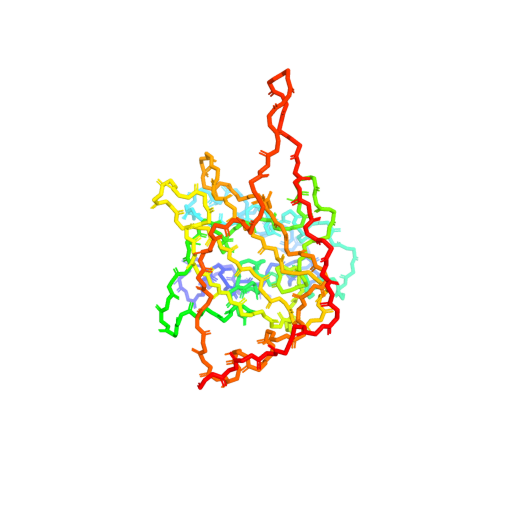A 1 128 ? -18.811 2.360 0.083 1.00 89.62 128 ASP A C 1
ATOM 1010 O O . ASP A 1 128 ? -19.225 2.669 -1.040 1.00 89.62 128 ASP A O 1
ATOM 1014 N N . GLY A 1 129 ? -18.600 1.088 0.434 1.00 89.88 129 GLY A N 1
ATOM 1015 C CA . GLY A 1 129 ? -18.740 -0.062 -0.450 1.00 89.88 129 GLY A CA 1
ATOM 1016 C C . GLY A 1 129 ? -17.511 -0.343 -1.317 1.00 89.88 129 GLY A C 1
ATOM 1017 O O . GLY A 1 129 ? -17.542 -1.294 -2.103 1.00 89.88 129 GLY A O 1
ATOM 1018 N N . LYS A 1 130 ? -16.430 0.439 -1.209 1.00 91.12 130 LYS A N 1
ATOM 1019 C CA . LYS A 1 130 ? -15.149 0.176 -1.871 1.00 91.12 130 LYS A CA 1
ATOM 1020 C C . LYS A 1 130 ? -14.161 -0.387 -0.865 1.00 91.12 130 LYS A C 1
ATOM 1022 O O . LYS A 1 130 ? -13.926 0.170 0.196 1.00 91.12 130 LYS A O 1
ATOM 1027 N N . ALA A 1 131 ? -13.538 -1.502 -1.229 1.00 93.44 131 ALA A N 1
ATOM 1028 C CA . ALA A 1 131 ? -12.520 -2.092 -0.380 1.00 93.44 131 ALA A CA 1
ATOM 1029 C C . ALA A 1 131 ? -11.240 -1.247 -0.390 1.00 93.44 131 ALA A C 1
ATOM 1031 O O . ALA A 1 131 ? -10.688 -0.931 -1.448 1.00 93.44 131 ALA A O 1
ATOM 1032 N N . GLU A 1 132 ? -10.719 -0.972 0.796 1.00 96.44 132 GLU A N 1
ATOM 1033 C CA . GLU A 1 132 ? -9.366 -0.484 0.991 1.00 96.44 132 GLU A CA 1
ATOM 1034 C C . GLU A 1 132 ? -8.374 -1.624 1.195 1.00 96.44 132 GLU A C 1
ATOM 1036 O O . GLU A 1 132 ? -8.730 -2.765 1.498 1.00 96.44 132 GLU A O 1
ATOM 1041 N N . ILE A 1 133 ? -7.096 -1.303 1.005 1.00 96.25 133 ILE A N 1
ATOM 1042 C CA . ILE A 1 133 ? -6.000 -2.257 1.117 1.00 96.25 133 ILE A CA 1
ATOM 1043 C C . ILE A 1 133 ? -5.298 -2.065 2.457 1.00 96.25 133 ILE A C 1
ATOM 1045 O O . ILE A 1 133 ? -4.656 -1.041 2.698 1.00 96.25 133 ILE A O 1
ATOM 1049 N N . LEU A 1 134 ? -5.400 -3.066 3.325 1.00 95.62 134 LEU A N 1
ATOM 1050 C CA . LEU A 1 134 ? -4.627 -3.163 4.558 1.00 95.62 134 LEU A CA 1
ATOM 1051 C C . LEU A 1 134 ? -3.284 -3.829 4.249 1.00 95.62 134 LEU A C 1
ATOM 1053 O O . LEU A 1 134 ? -3.269 -4.956 3.761 1.00 95.62 134 LEU A O 1
ATOM 1057 N N . VAL A 1 135 ? -2.168 -3.171 4.563 1.00 94.25 135 VAL A N 1
ATOM 1058 C CA . VAL A 1 135 ? -0.816 -3.729 4.394 1.00 94.25 135 VAL A CA 1
ATOM 1059 C C . VAL A 1 135 ? -0.184 -3.957 5.757 1.00 94.25 135 VAL A C 1
ATOM 1061 O O . VAL A 1 135 ? 0.116 -3.007 6.491 1.00 94.25 135 VAL A O 1
ATOM 1064 N N . VAL A 1 136 ? 0.028 -5.230 6.076 1.00 93.06 136 VAL A N 1
ATOM 1065 C CA . VAL A 1 136 ? 0.587 -5.710 7.336 1.00 93.06 136 VAL A CA 1
ATOM 1066 C C . VAL A 1 136 ? 2.016 -6.174 7.076 1.00 93.06 136 VAL A C 1
ATOM 1068 O O . VAL A 1 136 ? 2.259 -7.298 6.637 1.00 93.06 136 VAL A O 1
ATOM 1071 N N . GLY A 1 137 ? 2.966 -5.277 7.326 1.00 88.44 137 GLY A N 1
ATOM 1072 C CA . GLY A 1 137 ? 4.386 -5.583 7.189 1.00 88.44 137 GLY A CA 1
ATOM 1073 C C . GLY A 1 137 ? 4.964 -6.287 8.411 1.00 88.44 137 GLY A C 1
ATOM 1074 O O . GLY A 1 137 ? 4.503 -6.074 9.539 1.00 88.44 137 GLY A O 1
ATOM 1075 N N . SER A 1 138 ? 5.937 -7.162 8.164 1.00 75.56 138 SER A N 1
ATOM 1076 C CA . SER A 1 138 ? 6.540 -8.051 9.163 1.00 75.56 138 SER A CA 1
ATOM 1077 C C . SER A 1 138 ? 7.510 -7.347 10.119 1.00 75.56 138 SER A C 1
ATOM 1079 O O . SER A 1 138 ? 7.632 -7.763 11.268 1.00 75.56 138 SER A O 1
ATOM 1081 N N . ALA A 1 139 ? 8.165 -6.265 9.688 1.00 70.56 139 ALA A N 1
ATOM 1082 C CA . ALA A 1 139 ? 9.176 -5.546 10.475 1.00 70.56 139 ALA A CA 1
ATOM 1083 C C . ALA A 1 139 ? 8.702 -4.159 10.951 1.00 70.56 139 ALA A C 1
ATOM 1085 O O . ALA A 1 139 ? 9.348 -3.495 11.766 1.00 70.56 139 ALA A O 1
ATOM 1086 N N . GLU A 1 140 ? 7.582 -3.681 10.422 1.00 75.50 140 GLU A N 1
ATOM 1087 C CA . GLU A 1 140 ? 7.060 -2.345 10.649 1.00 75.50 140 GLU A CA 1
ATOM 1088 C C . GLU A 1 140 ? 6.271 -2.261 11.956 1.00 75.50 140 GLU A C 1
ATOM 1090 O O . GLU A 1 140 ? 5.554 -3.173 12.350 1.00 75.50 140 GLU A O 1
ATOM 1095 N N . LYS A 1 141 ? 6.307 -1.105 12.623 1.00 72.31 141 LYS A N 1
ATOM 1096 C CA . LYS A 1 141 ? 5.524 -0.896 13.855 1.00 72.31 141 LYS A CA 1
ATOM 1097 C C . LYS A 1 141 ? 4.050 -0.566 13.612 1.00 72.31 141 LYS A C 1
ATOM 1099 O O . LYS A 1 141 ? 3.278 -0.517 14.560 1.00 72.31 141 LYS A O 1
ATOM 1104 N N . ARG A 1 142 ? 3.655 -0.305 12.363 1.00 76.94 142 ARG A N 1
ATOM 1105 C CA . ARG A 1 142 ? 2.295 0.110 12.000 1.00 76.94 142 ARG A CA 1
ATOM 1106 C C . ARG A 1 142 ? 1.811 -0.654 10.781 1.00 76.94 142 ARG A C 1
ATOM 1108 O O . ARG A 1 142 ? 2.559 -0.805 9.819 1.00 76.94 142 ARG A O 1
ATOM 1115 N N . THR A 1 143 ? 0.544 -1.038 10.814 1.00 88.19 143 THR A N 1
ATOM 1116 C CA . THR A 1 143 ? -0.216 -1.442 9.632 1.00 88.19 143 THR A CA 1
ATOM 1117 C C . THR A 1 143 ? -0.755 -0.182 8.968 1.00 88.19 143 THR A C 1
ATOM 1119 O O . THR A 1 143 ? -1.263 0.709 9.657 1.00 88.19 143 THR A O 1
ATOM 1122 N N . LEU A 1 144 ? -0.644 -0.088 7.643 1.00 91.69 144 LEU A N 1
ATOM 1123 C CA . LEU A 1 144 ? -1.196 1.031 6.877 1.00 91.69 144 LEU A CA 1
ATOM 1124 C C . LEU A 1 144 ? -2.435 0.606 6.102 1.00 91.69 144 LEU A C 1
ATOM 1126 O O . LEU A 1 144 ? -2.532 -0.531 5.644 1.00 91.69 144 LEU A O 1
ATOM 1130 N N . VAL A 1 145 ? -3.355 1.552 5.942 1.00 94.06 145 VAL A N 1
ATOM 1131 C CA . VAL A 1 145 ? -4.578 1.392 5.158 1.00 94.06 145 VAL A CA 1
ATOM 1132 C C . VAL A 1 145 ? -4.519 2.331 3.971 1.00 94.06 145 VAL A C 1
ATOM 1134 O O . VAL A 1 145 ? -4.332 3.540 4.143 1.00 94.06 145 VAL A O 1
ATOM 1137 N N . PHE A 1 146 ? -4.685 1.780 2.778 1.00 94.38 146 PHE A N 1
ATOM 1138 C CA . PHE A 1 146 ? -4.627 2.511 1.525 1.00 94.38 146 PHE A CA 1
ATOM 1139 C C . PHE A 1 146 ? -6.001 2.559 0.876 1.00 94.38 146 PHE A C 1
ATOM 1141 O O . PHE A 1 146 ? -6.624 1.524 0.666 1.00 94.38 146 PHE A O 1
ATOM 1148 N N . GLY A 1 147 ? -6.439 3.764 0.524 1.00 94.31 147 GLY A N 1
ATOM 1149 C CA . GLY A 1 147 ? -7.686 3.991 -0.199 1.00 94.31 147 GLY A CA 1
ATOM 1150 C C . GLY A 1 147 ? -7.415 4.476 -1.616 1.00 94.31 147 GLY A C 1
ATOM 1151 O O . GLY A 1 147 ? -6.563 5.353 -1.828 1.00 94.31 147 GLY A O 1
ATOM 1152 N N . GLU A 1 148 ? -8.158 3.931 -2.576 1.00 92.75 148 GLU A N 1
ATOM 1153 C CA . GLU A 1 148 ? -8.115 4.380 -3.964 1.00 92.75 148 GLU A CA 1
ATOM 1154 C C . GLU A 1 148 ? -8.724 5.783 -4.078 1.00 92.75 148 GLU A C 1
ATOM 1156 O O . GLU A 1 148 ? -9.718 6.129 -3.441 1.00 92.75 148 GLU A O 1
ATOM 1161 N N . GLN A 1 149 ? -8.074 6.630 -4.859 1.00 87.19 149 GLN A N 1
ATOM 1162 C CA . GLN A 1 149 ? -8.470 7.988 -5.196 1.00 87.19 149 GLN A CA 1
ATOM 1163 C C . GLN A 1 149 ? -8.896 8.037 -6.666 1.00 87.19 149 GLN A C 1
ATOM 1165 O O . GLN A 1 149 ? -8.896 7.036 -7.384 1.00 87.19 149 GLN A O 1
ATOM 1170 N N . GLU A 1 150 ? -9.225 9.232 -7.146 1.00 83.12 150 GLU A N 1
ATOM 1171 C CA . GLU A 1 150 ? -9.500 9.444 -8.563 1.00 83.12 150 GLU A CA 1
ATOM 1172 C C . GLU A 1 150 ? -8.349 8.957 -9.460 1.00 83.12 150 GLU A C 1
ATOM 1174 O O . GLU A 1 150 ? -7.165 9.042 -9.112 1.00 83.12 150 GLU A O 1
ATOM 1179 N N . ALA A 1 151 ? -8.718 8.455 -10.642 1.00 80.00 151 ALA A N 1
ATOM 1180 C CA . ALA A 1 151 ? -7.798 7.936 -11.654 1.00 80.00 151 ALA A CA 1
ATOM 1181 C C . ALA A 1 151 ? -6.886 6.782 -11.176 1.00 80.00 151 ALA A C 1
ATOM 1183 O O . ALA A 1 151 ? -5.782 6.620 -11.694 1.00 80.00 151 ALA A O 1
ATOM 1184 N N . GLY A 1 152 ? -7.333 5.987 -10.197 1.00 82.38 152 GLY A N 1
ATOM 1185 C CA . GLY A 1 152 ? -6.621 4.789 -9.738 1.00 82.38 152 GLY A CA 1
ATOM 1186 C C . GLY A 1 152 ? -5.359 5.079 -8.926 1.00 82.38 152 GLY A C 1
ATOM 1187 O O . GLY A 1 152 ? -4.476 4.232 -8.811 1.00 82.38 152 GLY A O 1
ATOM 1188 N N . LYS A 1 153 ? -5.231 6.294 -8.386 1.00 85.62 153 LYS A N 1
ATOM 1189 C CA . LYS A 1 153 ? -4.122 6.648 -7.494 1.00 85.62 153 LYS A CA 1
ATOM 1190 C C . LYS A 1 153 ? -4.414 6.167 -6.086 1.00 85.62 153 LYS A C 1
ATOM 1192 O O . LYS A 1 153 ? -5.543 6.266 -5.632 1.00 85.62 153 LYS A O 1
ATOM 1197 N N . TRP A 1 154 ? -3.394 5.748 -5.355 1.00 90.00 154 TRP A N 1
ATOM 1198 C CA . TRP A 1 154 ? -3.561 5.280 -3.982 1.00 90.00 154 TRP A CA 1
ATOM 1199 C C . TRP A 1 154 ? -2.907 6.230 -2.988 1.00 90.00 154 TRP A C 1
ATOM 1201 O O . TRP A 1 154 ? -1.863 6.825 -3.261 1.00 90.00 154 TRP A O 1
ATOM 1211 N N . ARG A 1 155 ? -3.525 6.379 -1.814 1.00 89.94 155 ARG A N 1
ATOM 1212 C CA . ARG A 1 155 ? -2.946 7.116 -0.684 1.00 89.94 155 ARG A CA 1
ATOM 1213 C C . ARG A 1 155 ? -3.176 6.376 0.619 1.00 89.94 155 ARG A C 1
ATOM 1215 O O . ARG A 1 155 ? -4.141 5.626 0.744 1.00 89.94 155 ARG A O 1
ATOM 1222 N N . VAL A 1 156 ? -2.344 6.666 1.611 1.00 91.88 156 VAL A N 1
ATOM 1223 C CA . VAL A 1 156 ? -2.611 6.257 2.992 1.00 91.88 156 VAL A CA 1
ATOM 1224 C C . VAL A 1 156 ? -3.835 7.027 3.499 1.00 91.88 156 VAL A C 1
ATOM 1226 O O . VAL A 1 156 ? -3.876 8.260 3.442 1.00 91.88 156 VAL A O 1
ATOM 1229 N N . ILE A 1 157 ? -4.843 6.301 3.974 1.00 91.62 157 ILE A N 1
ATOM 1230 C CA . ILE A 1 157 ? -6.057 6.860 4.586 1.00 91.62 157 ILE A CA 1
ATOM 1231 C C . ILE A 1 157 ? -6.129 6.590 6.091 1.00 91.62 157 ILE A C 1
ATOM 1233 O O . ILE A 1 157 ? -6.907 7.229 6.795 1.00 91.62 157 ILE A O 1
ATOM 1237 N N . GLY A 1 158 ? -5.296 5.679 6.594 1.00 89.88 158 GLY A N 1
ATOM 1238 C CA . GLY A 1 158 ? -5.246 5.334 8.004 1.00 89.88 158 GLY A CA 1
ATOM 1239 C C . GLY A 1 158 ? -4.018 4.509 8.360 1.00 89.88 158 GLY A C 1
ATOM 1240 O O . GLY A 1 158 ? -3.315 3.980 7.499 1.00 89.88 158 GLY A O 1
ATOM 1241 N N . SER A 1 159 ? -3.775 4.396 9.659 1.00 87.94 159 SER A N 1
ATOM 1242 C CA . SER A 1 159 ? -2.802 3.472 10.225 1.00 87.94 159 SER A CA 1
ATOM 1243 C C . SER A 1 159 ? -3.325 2.927 11.545 1.00 87.94 159 SER A C 1
ATOM 1245 O O . SER A 1 159 ? -4.075 3.613 12.252 1.00 87.94 159 SER A O 1
ATOM 1247 N N . THR A 1 160 ? -2.888 1.728 11.913 1.00 81.50 160 THR A N 1
ATOM 1248 C CA . THR A 1 160 ? -3.045 1.253 13.291 1.00 81.50 160 THR A CA 1
ATOM 1249 C C . THR A 1 160 ? -2.163 2.076 14.231 1.00 81.50 160 THR A C 1
ATOM 1251 O O . THR A 1 160 ? -1.207 2.736 13.795 1.00 81.50 160 THR A O 1
ATOM 1254 N N . GLY A 1 161 ? -2.492 2.051 15.522 1.00 73.12 161 GLY A N 1
ATOM 1255 C CA . GLY A 1 161 ? -1.549 2.444 16.562 1.00 73.12 161 GLY A CA 1
ATOM 1256 C C . GLY A 1 161 ? -0.463 1.379 16.736 1.00 73.12 161 GLY A C 1
ATOM 1257 O O . GLY A 1 161 ? -0.178 0.602 15.817 1.00 73.12 161 GLY A O 1
ATOM 1258 N N . ASN A 1 162 ? 0.167 1.363 17.908 1.00 67.00 162 ASN A N 1
ATOM 1259 C CA . ASN A 1 162 ? 1.236 0.408 18.213 1.00 67.00 162 ASN A CA 1
ATOM 1260 C C . ASN A 1 162 ? 0.693 -0.973 18.629 1.00 67.00 162 ASN A C 1
ATOM 1262 O O . ASN A 1 162 ? 1.474 -1.892 18.856 1.00 67.00 162 ASN A O 1
ATOM 1266 N N . GLU A 1 163 ? -0.628 -1.128 18.722 1.00 71.12 163 GLU A N 1
ATOM 1267 C CA . GLU A 1 163 ? -1.308 -2.335 19.181 1.00 71.12 163 GLU A CA 1
ATOM 1268 C C . GLU A 1 163 ? -1.311 -3.395 18.064 1.00 71.12 163 GLU A C 1
ATOM 1270 O O . GLU A 1 163 ? -2.276 -3.545 17.315 1.00 71.12 163 GLU A O 1
ATOM 1275 N N . ARG A 1 164 ? -0.181 -4.094 17.901 1.00 75.69 164 ARG A N 1
ATOM 1276 C CA . ARG A 1 164 ? 0.011 -5.151 16.888 1.00 75.69 164 ARG A CA 1
ATOM 1277 C C . ARG A 1 164 ? 0.277 -6.536 17.471 1.00 75.69 164 ARG A C 1
ATOM 1279 O O . ARG A 1 164 ? 0.448 -7.472 16.698 1.00 75.69 164 ARG A O 1
ATOM 1286 N N . GLU A 1 165 ? 0.320 -6.667 18.793 1.00 78.94 165 GLU A N 1
ATOM 1287 C CA . GLU A 1 165 ? 0.773 -7.885 19.482 1.00 78.94 165 GLU A CA 1
ATOM 1288 C C . GLU A 1 165 ? -0.006 -9.135 19.053 1.00 78.94 165 GLU A C 1
ATOM 1290 O O . GLU A 1 165 ? 0.603 -10.173 18.834 1.00 78.94 165 GLU A O 1
ATOM 1295 N N . CYS A 1 166 ? -1.312 -9.008 18.799 1.00 81.56 166 CYS A N 1
ATOM 1296 C CA . CYS A 1 166 ? -2.166 -10.128 18.389 1.00 81.56 166 CYS A CA 1
ATOM 1297 C C . CYS A 1 166 ? -2.125 -10.474 16.898 1.00 81.56 166 CYS A C 1
ATOM 1299 O O . CYS A 1 166 ? -2.693 -11.483 16.487 1.00 81.56 166 CYS A O 1
ATOM 1301 N N . ILE A 1 167 ? -1.521 -9.626 16.061 1.00 86.94 167 ILE A N 1
ATOM 1302 C CA . ILE A 1 167 ? -1.573 -9.814 14.609 1.00 86.94 167 ILE A CA 1
ATOM 1303 C C . ILE A 1 167 ? -0.857 -11.106 14.182 1.00 86.94 167 ILE A C 1
ATOM 1305 O O . ILE A 1 167 ? -1.466 -11.852 13.422 1.00 86.94 167 ILE A O 1
ATOM 1309 N N . PRO A 1 168 ? 0.367 -11.424 14.652 1.00 87.94 168 PRO A N 1
ATOM 1310 C CA . PRO A 1 168 ? 1.040 -12.661 14.258 1.00 87.94 168 PRO A CA 1
ATOM 1311 C C . PRO A 1 168 ? 0.239 -13.928 14.586 1.00 87.94 168 PRO A C 1
ATOM 1313 O O . PRO A 1 168 ? 0.153 -14.816 13.741 1.00 87.94 168 PRO A O 1
ATOM 1316 N N . ASP A 1 169 ? -0.386 -13.991 15.766 1.00 87.69 169 ASP A N 1
ATOM 1317 C CA . ASP A 1 169 ? -1.177 -15.155 16.183 1.00 87.69 169 ASP A CA 1
ATOM 1318 C C . ASP A 1 169 ? -2.452 -15.294 15.339 1.00 87.69 169 ASP A C 1
ATOM 1320 O O . ASP A 1 169 ? -2.734 -16.374 14.819 1.00 87.69 169 ASP A O 1
ATOM 1324 N N . ALA A 1 170 ? -3.166 -14.188 15.100 1.00 88.44 170 ALA A N 1
ATOM 1325 C CA . ALA A 1 170 ? -4.328 -14.166 14.211 1.00 88.44 170 ALA A CA 1
ATOM 1326 C C . ALA A 1 170 ? -3.959 -14.577 12.770 1.00 88.44 170 ALA A C 1
ATOM 1328 O O . ALA A 1 170 ? -4.670 -15.354 12.132 1.00 88.44 170 ALA A O 1
ATOM 1329 N N . GLN A 1 171 ? -2.810 -14.116 12.260 1.00 90.69 171 GLN A N 1
ATOM 1330 C CA . GLN A 1 171 ? -2.288 -14.510 10.947 1.00 90.69 171 GLN A CA 1
ATOM 1331 C C . GLN A 1 171 ? -1.953 -16.003 10.884 1.00 90.69 171 GLN A C 1
ATOM 1333 O O . GLN A 1 171 ? -2.288 -16.666 9.901 1.00 90.69 171 GLN A O 1
ATOM 1338 N N . ALA A 1 172 ? -1.324 -16.543 11.931 1.00 89.62 172 ALA A N 1
ATOM 1339 C CA . ALA A 1 172 ? -0.991 -17.961 12.027 1.00 89.62 172 ALA A CA 1
ATOM 1340 C C . ALA A 1 172 ? -2.244 -18.850 12.093 1.00 89.62 172 ALA A C 1
ATOM 1342 O O . ALA A 1 172 ? -2.261 -19.923 11.489 1.00 89.62 172 ALA A O 1
ATOM 1343 N N . ALA A 1 173 ? -3.302 -18.382 12.760 1.00 90.69 173 ALA A N 1
ATOM 1344 C CA . ALA A 1 173 ? -4.611 -19.034 12.797 1.00 90.69 173 ALA A CA 1
ATOM 1345 C C . ALA A 1 173 ? -5.408 -18.886 11.484 1.00 90.69 173 ALA A C 1
ATOM 1347 O O . ALA A 1 173 ? -6.420 -19.559 11.289 1.00 90.69 173 ALA A O 1
ATOM 1348 N N . GLY A 1 174 ? -4.953 -18.039 10.554 1.00 91.19 174 GLY A N 1
ATOM 1349 C CA . GLY A 1 174 ? -5.652 -17.764 9.300 1.00 91.19 174 GLY A CA 1
ATOM 1350 C C . GLY A 1 174 ? -6.892 -16.883 9.470 1.00 91.19 174 GLY A C 1
ATOM 1351 O O . GLY A 1 174 ? -7.747 -16.858 8.580 1.00 91.19 174 GLY A O 1
ATOM 1352 N N . GLU A 1 175 ? -6.997 -16.157 10.584 1.00 92.44 175 GLU A N 1
ATOM 1353 C CA . GLU A 1 175 ? -8.072 -15.200 10.803 1.00 92.44 175 GLU A CA 1
ATOM 1354 C C . GLU A 1 175 ? -7.991 -14.044 9.802 1.00 92.44 175 GLU A C 1
ATOM 1356 O O . GLU A 1 175 ? -6.918 -13.553 9.434 1.00 92.44 175 GLU A O 1
ATOM 1361 N N . LEU A 1 176 ? -9.162 -13.580 9.365 1.00 92.88 176 LEU A N 1
ATOM 1362 C CA . LEU A 1 176 ? -9.275 -12.423 8.488 1.00 92.88 176 LEU A CA 1
ATOM 1363 C C . LEU A 1 176 ? -9.703 -11.194 9.299 1.00 92.88 176 LEU A C 1
ATOM 1365 O O . LEU A 1 176 ? -10.650 -11.276 10.089 1.00 92.88 176 LEU A O 1
ATOM 1369 N N . PRO A 1 177 ? -9.058 -10.031 9.094 1.00 92.19 177 PRO A N 1
ATOM 1370 C CA . PRO A 1 177 ? -9.456 -8.803 9.754 1.00 92.19 177 PRO A CA 1
ATOM 1371 C C . PRO A 1 177 ? -10.848 -8.376 9.286 1.00 92.19 177 PRO A C 1
ATOM 1373 O O . PRO A 1 177 ? -11.229 -8.557 8.129 1.00 92.19 177 PRO A O 1
ATOM 1376 N N . ARG A 1 178 ? -11.588 -7.738 10.191 1.00 91.56 178 ARG A N 1
ATOM 1377 C CA . ARG A 1 178 ? -12.891 -7.134 9.906 1.00 91.56 178 ARG A CA 1
ATOM 1378 C C . ARG A 1 178 ? -12.910 -5.681 10.353 1.00 91.56 178 ARG A C 1
ATOM 1380 O O . ARG A 1 178 ? -12.308 -5.331 11.369 1.00 91.56 178 ARG A O 1
ATOM 1387 N N . ALA A 1 179 ? -13.636 -4.849 9.619 1.00 90.62 179 ALA A N 1
ATOM 1388 C CA . ALA A 1 179 ? -13.894 -3.479 10.024 1.00 90.62 179 ALA A CA 1
ATOM 1389 C C . ALA A 1 179 ? -14.859 -3.520 11.206 1.00 90.62 179 ALA A C 1
ATOM 1391 O O . ALA A 1 179 ? -15.892 -4.190 11.161 1.00 90.62 179 ALA A O 1
ATOM 1392 N N . VAL A 1 180 ? -14.504 -2.819 12.277 1.00 88.38 180 VAL A N 1
ATOM 1393 C CA . VAL A 1 180 ? -15.358 -2.659 13.452 1.00 88.38 180 VAL A CA 1
ATOM 1394 C C . VAL A 1 180 ? -15.557 -1.170 13.719 1.00 88.38 180 VAL A C 1
ATOM 1396 O O . VAL A 1 180 ? -14.610 -0.395 13.548 1.00 88.38 180 VAL A O 1
ATOM 1399 N N . PRO A 1 181 ? -16.758 -0.742 14.145 1.00 85.19 181 PRO A N 1
ATOM 1400 C CA . PRO A 1 181 ? -16.963 0.624 14.601 1.00 85.19 181 PRO A CA 1
ATOM 1401 C C . PRO A 1 181 ? -15.996 0.978 15.742 1.00 85.19 181 PRO A C 1
ATOM 1403 O O . PRO A 1 181 ? -15.635 0.104 16.539 1.00 85.19 181 PRO A O 1
ATOM 1406 N N . PRO A 1 182 ? -15.579 2.250 15.866 1.00 85.00 182 PRO A N 1
ATOM 1407 C CA . PRO A 1 182 ? -14.736 2.662 16.977 1.00 85.00 182 PRO A CA 1
ATOM 1408 C C . PRO A 1 182 ? -15.477 2.467 18.310 1.00 85.00 182 PRO A C 1
ATOM 1410 O O . PRO A 1 182 ? -16.671 2.742 18.411 1.00 85.00 182 PRO A O 1
ATOM 1413 N N . ARG A 1 183 ? -14.754 2.021 19.349 1.00 84.50 183 ARG A N 1
ATOM 1414 C CA . ARG A 1 183 ? -15.317 1.809 20.702 1.00 84.50 183 ARG A CA 1
ATOM 1415 C C . ARG A 1 183 ? -15.894 3.090 21.303 1.00 84.50 183 ARG A C 1
ATOM 1417 O O . ARG A 1 183 ? -16.877 3.046 22.032 1.00 84.50 183 ARG A O 1
ATOM 1424 N N . LEU A 1 184 ? -15.249 4.216 21.010 1.00 88.25 184 LEU A N 1
ATOM 1425 C CA . LEU A 1 184 ? -15.690 5.547 21.393 1.00 88.25 184 LEU A CA 1
ATOM 1426 C C . LEU A 1 184 ? -16.070 6.302 20.126 1.00 88.25 184 LEU A C 1
ATOM 1428 O O . LEU A 1 184 ? -15.293 6.345 19.172 1.00 88.25 184 LEU A O 1
ATOM 1432 N N . SER A 1 185 ? -17.254 6.906 20.118 1.00 93.06 185 SER A N 1
ATOM 1433 C CA . SER A 1 185 ? -17.616 7.847 19.062 1.00 93.06 185 SER A CA 1
ATOM 1434 C C . SER A 1 185 ? -16.711 9.074 19.121 1.00 93.06 185 SER A C 1
ATOM 1436 O O . SER A 1 185 ? -16.402 9.575 20.200 1.00 93.06 185 SER A O 1
ATOM 1438 N N . ASP A 1 186 ? -16.319 9.585 17.959 1.00 93.94 186 ASP A N 1
ATOM 1439 C CA . ASP A 1 186 ? -15.584 10.845 17.887 1.00 93.94 186 ASP A CA 1
ATOM 1440 C C . ASP A 1 186 ? -16.477 12.028 18.274 1.00 93.94 186 ASP A C 1
ATOM 1442 O O . ASP A 1 186 ? -17.698 11.996 18.103 1.00 93.94 186 ASP A O 1
ATOM 1446 N N . ILE A 1 187 ? -15.857 13.107 18.750 1.00 95.94 187 ILE A N 1
ATOM 1447 C CA . ILE A 1 187 ? -16.574 14.328 19.123 1.00 95.94 187 ILE A CA 1
ATOM 1448 C C . ILE A 1 187 ? -16.603 15.272 17.922 1.00 95.94 187 ILE A C 1
ATOM 1450 O O . ILE A 1 187 ? -15.561 15.617 17.362 1.00 95.94 187 ILE A O 1
ATOM 1454 N N . ALA A 1 188 ? -17.792 15.735 17.544 1.00 96.56 188 ALA A N 1
ATOM 1455 C CA . ALA A 1 188 ? -17.950 16.828 16.592 1.00 96.56 188 ALA A CA 1
ATOM 1456 C C . ALA A 1 188 ? -18.023 18.167 17.342 1.00 96.56 188 ALA A C 1
ATOM 1458 O O . ALA A 1 188 ? -18.894 18.361 18.187 1.00 96.56 188 ALA A O 1
ATOM 1459 N N . PHE A 1 189 ? -17.132 19.107 17.022 1.00 95.19 189 PHE A N 1
ATOM 1460 C CA . PHE A 1 189 ? -17.137 20.455 17.596 1.00 95.19 189 PHE A CA 1
ATOM 1461 C C . PHE A 1 189 ? -16.790 21.491 16.523 1.00 95.19 189 PHE A C 1
ATOM 1463 O O . PHE A 1 189 ? -15.736 21.409 15.894 1.00 95.19 189 PHE A O 1
ATOM 1470 N N . ALA A 1 190 ? -17.687 22.456 16.290 1.00 94.19 190 ALA A N 1
ATOM 1471 C CA . ALA A 1 19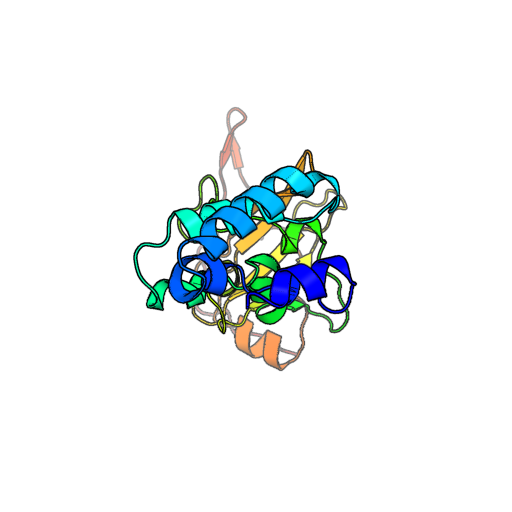0 ? -17.527 23.506 15.273 1.00 94.19 190 ALA A CA 1
ATOM 1472 C C . ALA A 1 190 ? -17.147 22.972 13.869 1.00 94.19 190 ALA A C 1
ATOM 1474 O O . ALA A 1 190 ? -16.264 23.509 13.202 1.00 94.19 190 ALA A O 1
ATOM 1475 N N . GLY A 1 191 ? -17.767 21.865 13.439 1.00 92.69 191 GLY A N 1
ATOM 1476 C CA . GLY A 1 191 ? -17.487 21.226 12.144 1.00 92.69 191 GLY A CA 1
ATOM 1477 C C . GLY A 1 191 ? -16.151 20.473 12.066 1.00 92.69 191 GLY A C 1
ATOM 1478 O O . GLY A 1 191 ? -15.845 19.881 11.035 1.00 92.69 191 GLY A O 1
ATOM 1479 N N . LYS A 1 192 ? -15.360 20.453 13.145 1.00 95.00 192 LYS A N 1
ATOM 1480 C CA . LYS A 1 192 ? -14.158 19.625 13.263 1.00 95.00 192 LYS A CA 1
ATOM 1481 C C . LYS A 1 192 ? -14.493 18.319 13.970 1.00 95.00 192 LYS A C 1
ATOM 1483 O O . LYS A 1 192 ? -15.242 18.302 14.945 1.00 95.00 192 LYS A O 1
ATOM 1488 N N . ARG A 1 193 ? -13.896 17.231 13.488 1.00 93.88 193 ARG A N 1
ATOM 1489 C CA . ARG A 1 193 ? -13.970 15.910 14.113 1.00 93.88 193 ARG A CA 1
ATOM 1490 C C . ARG A 1 193 ? -12.746 15.712 15.004 1.00 93.88 193 ARG A C 1
ATOM 1492 O O . ARG A 1 193 ? -11.619 15.739 14.516 1.00 93.88 193 ARG A O 1
ATOM 1499 N N . LEU A 1 194 ? -12.970 15.545 16.301 1.00 93.50 194 LEU A N 1
ATOM 1500 C CA . LEU A 1 194 ? -11.943 15.240 17.291 1.00 93.50 194 LEU A CA 1
ATOM 1501 C C . LEU A 1 194 ? -11.946 13.732 17.527 1.00 93.50 194 LEU A C 1
ATOM 1503 O O . LEU A 1 194 ? -12.910 13.188 18.068 1.00 93.50 194 LEU A O 1
ATOM 1507 N N . ARG A 1 195 ? -10.873 13.066 17.089 1.00 89.62 195 ARG A N 1
ATOM 1508 C CA . ARG A 1 195 ? -10.726 11.621 17.255 1.00 89.62 195 ARG A CA 1
ATOM 1509 C C . ARG A 1 195 ? -10.548 11.281 18.730 1.00 89.62 195 ARG A C 1
ATOM 1511 O O . ARG A 1 195 ? -9.599 11.769 19.344 1.00 89.62 195 ARG A O 1
ATOM 1518 N N . LEU A 1 196 ? -11.401 10.417 19.273 1.00 86.88 196 LEU A N 1
ATOM 1519 C CA . LEU A 1 196 ? -11.163 9.832 20.590 1.00 86.88 196 LEU A CA 1
ATOM 1520 C C . LEU A 1 196 ? -10.297 8.582 20.436 1.00 86.88 196 LEU A C 1
ATOM 1522 O O . LEU A 1 196 ? -10.607 7.677 19.664 1.00 86.88 196 LEU A O 1
ATOM 1526 N N . ILE A 1 197 ? -9.185 8.542 21.167 1.00 82.75 197 ILE A N 1
ATOM 1527 C CA . ILE A 1 197 ? -8.316 7.368 21.255 1.00 82.75 197 ILE A CA 1
ATOM 1528 C C . ILE A 1 197 ? -8.562 6.765 22.638 1.00 82.75 197 ILE A C 1
ATOM 1530 O O . ILE A 1 197 ? -8.271 7.437 23.631 1.00 82.75 197 ILE A O 1
ATOM 1534 N N . PRO A 1 198 ? -9.137 5.553 22.729 1.00 78.88 198 PRO A N 1
ATOM 1535 C CA . PRO A 1 198 ? -9.284 4.874 24.005 1.00 78.88 198 PRO A CA 1
ATOM 1536 C C . PRO A 1 198 ? -7.921 4.724 24.680 1.00 78.88 198 PRO A C 1
ATOM 1538 O O . PRO A 1 198 ? -6.944 4.357 24.028 1.00 78.88 198 PRO A O 1
ATOM 1541 N N . VAL A 1 199 ? -7.865 4.978 25.985 1.00 75.06 199 VAL A N 1
ATOM 1542 C CA . VAL A 1 199 ? -6.729 4.534 26.792 1.00 75.06 199 VAL A CA 1
ATOM 1543 C C . VAL A 1 199 ? -6.880 3.023 26.918 1.00 75.06 199 VAL A C 1
ATOM 1545 O O . VAL A 1 199 ? -7.866 2.542 27.471 1.00 75.06 199 VAL A O 1
ATOM 1548 N N . VAL A 1 200 ? -5.975 2.280 26.289 1.00 65.94 200 VAL A N 1
ATOM 1549 C CA . VAL A 1 200 ? -5.956 0.819 26.371 1.00 65.94 200 VAL A CA 1
ATOM 1550 C C . VAL A 1 200 ? -5.327 0.451 27.710 1.00 65.94 200 VAL A C 1
ATOM 1552 O O . VAL A 1 200 ? -4.145 0.719 27.917 1.00 65.94 200 VAL A O 1
ATOM 1555 N N . ASP A 1 201 ? -6.108 -0.137 28.616 1.00 55.38 201 ASP A N 1
ATOM 1556 C CA . ASP A 1 201 ? -5.539 -0.879 29.740 1.00 55.38 201 ASP A CA 1
ATOM 1557 C C . ASP A 1 201 ? -4.843 -2.126 29.172 1.00 55.38 201 ASP A C 1
ATOM 1559 O O . ASP A 1 201 ? -5.340 -2.761 28.237 1.00 55.38 201 ASP A O 1
ATOM 1563 N N . SER A 1 202 ? -3.665 -2.452 29.701 1.00 51.47 202 SER A N 1
ATOM 1564 C CA . SER A 1 202 ? -2.721 -3.452 29.173 1.00 51.47 202 SER A CA 1
ATOM 1565 C C . SER A 1 202 ? -3.226 -4.905 29.131 1.00 51.47 202 SER A C 1
ATOM 1567 O O . SER A 1 202 ? -2.471 -5.789 28.750 1.00 51.47 202 SER A O 1
ATOM 1569 N N . ASP A 1 203 ? -4.487 -5.165 29.473 1.00 46.94 203 ASP A N 1
ATOM 1570 C CA . ASP A 1 203 ? -5.086 -6.505 29.541 1.00 46.94 203 ASP A CA 1
ATOM 1571 C C . ASP A 1 203 ? -5.817 -6.911 28.251 1.00 46.94 203 ASP A C 1
ATOM 1573 O O . ASP A 1 203 ? -6.782 -7.675 28.273 1.00 46.94 203 ASP A O 1
ATOM 1577 N N . THR A 1 204 ? -5.380 -6.421 27.086 1.00 54.53 204 THR A N 1
ATOM 1578 C CA . THR A 1 204 ? -5.934 -6.925 25.819 1.00 54.53 204 THR A CA 1
ATOM 1579 C C . THR A 1 204 ? -5.271 -8.259 25.472 1.00 54.53 204 THR A C 1
ATOM 1581 O O . THR A 1 204 ? -4.379 -8.320 24.633 1.00 54.53 204 THR A O 1
ATOM 1584 N N . THR A 1 205 ? -5.692 -9.337 26.137 1.00 55.44 205 THR A N 1
ATOM 1585 C CA . THR A 1 205 ? -5.337 -10.701 25.733 1.00 55.44 205 THR A CA 1
ATOM 1586 C C . THR A 1 205 ? -5.913 -10.990 24.352 1.00 55.44 205 THR A C 1
ATOM 1588 O O . THR A 1 205 ? -7.088 -10.733 24.079 1.00 55.44 205 THR A O 1
ATOM 1591 N N . CYS A 1 206 ? -5.072 -11.516 23.468 1.00 61.78 206 CYS A N 1
ATOM 1592 C CA . CYS A 1 206 ? -5.481 -11.986 22.155 1.00 61.78 206 CYS A CA 1
ATOM 1593 C C . CYS A 1 206 ? -6.378 -13.216 22.339 1.00 61.78 206 CYS A C 1
ATOM 1595 O O . CYS A 1 206 ? -5.880 -14.308 22.598 1.00 61.78 206 CYS A O 1
ATOM 1597 N N . ASN A 1 207 ? -7.697 -13.043 22.256 1.00 54.66 207 ASN A N 1
ATOM 1598 C CA . ASN A 1 207 ? -8.609 -14.180 22.170 1.00 54.66 207 ASN A CA 1
ATOM 1599 C C . ASN A 1 207 ? -8.625 -14.636 20.711 1.00 54.66 207 ASN A C 1
ATOM 1601 O O . ASN A 1 207 ? -9.334 -14.053 19.892 1.00 54.66 207 ASN A O 1
ATOM 1605 N N . VAL A 1 208 ? -7.767 -15.605 20.407 1.00 49.47 208 VAL A N 1
ATOM 1606 C CA . VAL A 1 208 ? -7.813 -16.401 19.179 1.00 49.47 208 VAL A CA 1
ATOM 1607 C C . VAL A 1 208 ? -8.651 -17.625 19.554 1.00 49.47 208 VAL A C 1
ATOM 1609 O O . VAL A 1 208 ? -8.230 -18.385 20.430 1.00 49.47 208 VAL A O 1
ATOM 1612 N N . ASP A 1 209 ? -9.869 -17.731 19.018 1.00 42.22 209 ASP A N 1
ATOM 1613 C CA . ASP A 1 209 ? -10.797 -18.845 19.301 1.00 42.22 209 ASP A CA 1
ATOM 1614 C C . ASP A 1 209 ? -10.425 -20.112 18.509 1.00 42.22 209 ASP A C 1
ATOM 1616 O O . ASP A 1 209 ? -10.074 -19.993 17.311 1.00 42.22 209 ASP A O 1
#

Radius of gyration: 21.65 Å; chains: 1; bounding box: 47×42×62 Å